Protein 4PUG (pdb70)

GO terms:
  GO:0005515 protein binding (F, IPI)
  GO:0009507 chloroplast (C, IDA)
  GO:0009507 chloroplast (C, HDA)

Secondary structure (DSSP, 8-state):
---SHHHHHHHHHHHHH--SEEEEEE-HHHHS--TTTTTTB----EEEEEEE-GGGTT--HHHHHHHHHHHTHHHHHTT--EEEEEEE-TTT--/--SHHHHHHHHHHHHH--SEEEEEE-GGG----S-EEEEEEE-GGGTT--HHHHHHHHHHHTHHHHTTT--EEEEEEE-TTT--

Radius of gyration: 17.68 Å; Cα contacts (8 Å, |Δi|>4): 293; chains: 2; bounding box: 34×54×33 Å

Structure (mmCIF, N/CA/C/O backbone):
data_4PUG
#
_entry.id   4PUG
#
_cell.length_a   30.088
_cell.length_b   179.875
_cell.length_c   66.818
_cell.angle_alpha   90.00
_cell.angle_beta   90.00
_cell.angle_gamma   90.00
#
_symmetry.space_group_name_H-M   'C 2 2 21'
#
loop_
_entity.id
_entity.type
_entity.pdbx_description
1 polymer 'BolA like protein'
2 water water
#
loop_
_atom_site.group_PDB
_atom_site.id
_atom_site.type_symbol
_atom_site.label_atom_id
_atom_site.label_alt_id
_atom_site.label_comp_id
_atom_site.label_asym_id
_atom_site.label_entity_id
_atom_site.label_seq_id
_atom_site.pdbx_PDB_ins_code
_atom_site.Cartn_x
_atom_site.Cartn_y
_atom_site.Cartn_z
_atom_site.occupancy
_atom_site.B_iso_or_equiv
_atom_site.auth_seq_id
_atom_site.auth_comp_id
_atom_site.auth_asym_id
_atom_site.auth_atom_id
_atom_site.pdbx_PDB_model_num
ATOM 1 N N . ALA A 1 2 ? 2.395 24.145 -19.145 1.00 32.47 64 ALA A N 1
ATOM 2 C CA . ALA A 1 2 ? 2.450 22.756 -19.583 1.00 34.97 64 ALA A CA 1
ATOM 3 C C . ALA A 1 2 ? 3.673 22.037 -19.018 1.00 28.37 64 ALA A C 1
ATOM 4 O O . ALA A 1 2 ? 3.867 20.842 -19.251 1.00 34.50 64 ALA A O 1
ATOM 6 N N . ILE A 1 3 ? 4.500 22.775 -18.284 1.00 20.47 65 ILE A N 1
ATOM 7 C CA . ILE A 1 3 ? 5.592 22.177 -17.523 1.00 27.21 65 ILE A CA 1
ATOM 8 C C . ILE A 1 3 ? 5.428 22.518 -16.046 1.00 26.69 65 ILE A C 1
ATOM 9 O O . ILE A 1 3 ? 5.413 23.690 -15.667 1.00 26.60 65 ILE A O 1
ATOM 14 N N . GLU A 1 4 ? 5.299 21.488 -15.220 1.00 21.62 66 GLU A N 1
ATOM 15 C CA . GLU A 1 4 ? 5.140 21.662 -13.783 1.00 22.85 66 GLU A CA 1
ATOM 16 C C . GLU A 1 4 ? 6.508 21.729 -13.108 1.00 22.74 66 GLU A C 1
ATOM 17 O O . GLU A 1 4 ? 7.114 20.696 -12.824 1.00 36.56 66 GLU A O 1
ATOM 23 N N . ASN A 1 5 ? 7.000 22.942 -12.864 1.00 23.88 67 ASN A N 1
ATOM 24 C CA . ASN A 1 5 ? 8.286 23.120 -12.190 1.00 16.03 67 ASN A CA 1
ATOM 25 C C . ASN A 1 5 ? 8.307 24.294 -11.206 1.00 14.83 67 ASN A C 1
ATOM 26 O O . ASN A 1 5 ? 7.279 24.929 -10.965 1.00 12.88 67 ASN A O 1
ATOM 31 N N . ARG A 1 6 ? 9.478 24.572 -10.639 1.00 13.60 68 ARG A N 1
ATOM 32 C CA . ARG A 1 6 ? 9.625 25.652 -9.664 1.00 10.75 68 ARG A CA 1
ATOM 33 C C . ARG A 1 6 ? 9.376 27.029 -10.277 1.00 11.08 68 ARG A C 1
ATOM 34 O O . ARG A 1 6 ? 8.727 27.879 -9.665 1.00 12.08 68 ARG A O 1
ATOM 42 N N . ALA A 1 7 ? 9.892 27.241 -11.484 1.00 9.58 69 ALA A N 1
ATOM 43 C CA . ALA A 1 7 ? 9.726 28.517 -12.175 1.00 13.40 69 ALA A CA 1
ATOM 44 C C . ALA A 1 7 ? 8.247 28.873 -12.344 1.00 12.86 69 ALA A C 1
ATOM 45 O O . ALA A 1 7 ? 7.822 29.992 -12.039 1.00 7.83 69 ALA A O 1
ATOM 47 N N . SER A 1 8 ? 7.470 27.902 -12.814 1.00 15.23 70 SER A N 1
ATOM 48 C CA . SER A 1 8 ? 6.034 28.074 -12.985 1.00 14.11 70 SER A CA 1
ATOM 49 C C . SER A 1 8 ? 5.320 28.360 -11.667 1.00 12.48 70 SER A C 1
ATOM 50 O O . SER A 1 8 ? 4.445 29.220 -11.619 1.00 11.66 70 SER A O 1
ATOM 53 N N . ARG A 1 9 ? 5.682 27.641 -10.606 1.00 13.91 71 ARG A N 1
ATOM 54 C CA . ARG A 1 9 ? 5.048 27.852 -9.304 1.00 16.98 71 ARG A CA 1
ATOM 55 C C . ARG A 1 9 ? 5.317 29.260 -8.808 1.00 14.11 71 ARG A C 1
ATOM 56 O O . ARG A 1 9 ? 4.409 29.956 -8.360 1.00 18.52 71 ARG A O 1
ATOM 64 N N . MET A 1 10 ? 6.575 29.673 -8.895 1.00 14.49 72 MET A N 1
ATOM 65 C CA . MET A 1 10 ? 6.953 31.022 -8.502 1.00 16.76 72 MET A CA 1
ATOM 66 C C . MET A 1 10 ? 6.200 32.075 -9.306 1.00 19.68 72 MET A C 1
ATOM 67 O O . MET A 1 10 ? 5.682 33.032 -8.736 1.00 16.46 72 MET A O 1
ATOM 72 N N . ARG A 1 11 ? 6.126 31.897 -10.623 1.00 15.46 73 ARG A N 1
ATOM 73 C CA . ARG A 1 11 ? 5.387 32.849 -11.454 1.00 13.47 73 ARG A CA 1
ATOM 74 C C . ARG A 1 11 ? 3.914 32.921 -11.074 1.00 15.36 73 ARG A C 1
ATOM 75 O O . ARG A 1 11 ? 3.360 34.010 -10.950 1.00 16.41 73 ARG A O 1
ATOM 83 N N . GLU A 1 12 ? 3.288 31.762 -10.892 1.00 19.29 74 GLU A N 1
ATOM 84 C CA . GLU A 1 12 ? 1.880 31.698 -10.516 1.00 18.65 74 GLU A CA 1
ATOM 85 C C . GLU A 1 12 ? 1.642 32.424 -9.202 1.00 21.69 74 GLU A C 1
ATOM 86 O O . GLU A 1 12 ? 0.791 33.308 -9.119 1.00 17.09 74 GLU A O 1
ATOM 92 N N . LYS A 1 13 ? 2.410 32.050 -8.182 1.00 15.92 75 LYS A N 1
ATOM 93 C CA . LYS A 1 13 ? 2.296 32.666 -6.863 1.00 18.62 75 LYS A CA 1
ATOM 94 C C . LYS A 1 13 ? 2.501 34.179 -6.887 1.00 19.01 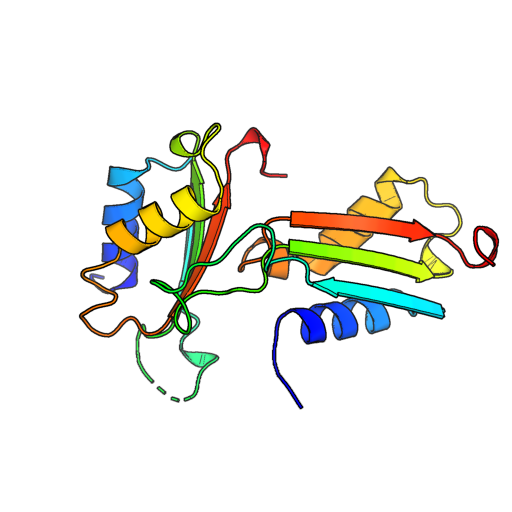75 LYS A C 1
ATOM 95 O O . LYS A 1 13 ? 1.653 34.928 -6.413 1.00 17.11 75 LYS A O 1
ATOM 101 N N . LEU A 1 14 ? 3.623 34.624 -7.442 1.00 21.20 76 LEU A N 1
ATOM 102 C CA . LEU A 1 14 ? 3.933 36.053 -7.483 1.00 20.27 76 LEU A CA 1
ATOM 103 C C . LEU A 1 14 ? 2.905 36.853 -8.278 1.00 20.92 76 LEU A C 1
ATOM 104 O O . LEU A 1 14 ? 2.430 37.894 -7.816 1.00 20.45 76 LEU A O 1
ATOM 109 N N . GLN A 1 15 ? 2.558 36.363 -9.464 1.00 17.01 77 GLN A N 1
ATOM 110 C CA . GLN A 1 15 ? 1.584 37.044 -10.308 1.00 19.10 77 GLN A CA 1
ATOM 111 C C . GLN A 1 15 ? 0.229 37.124 -9.619 1.00 24.25 77 GLN A C 1
ATOM 112 O O . GLN A 1 15 ? -0.454 38.142 -9.700 1.00 21.66 77 GLN A O 1
ATOM 118 N N . LYS A 1 16 ? -0.155 36.052 -8.932 1.00 18.76 78 LYS A N 1
ATOM 119 C CA . LYS A 1 16 ? -1.430 36.036 -8.221 1.00 20.49 78 LYS A CA 1
ATOM 120 C C . LYS A 1 16 ? -1.443 36.999 -7.031 1.00 21.38 78 LYS A C 1
ATOM 121 O O . LYS A 1 16 ? -2.400 37.748 -6.848 1.00 24.09 78 LYS A O 1
ATOM 127 N N . GLU A 1 17 ? -0.382 36.991 -6.231 1.00 19.87 79 GLU A N 1
ATOM 128 C CA . GLU A 1 17 ? -0.368 37.793 -5.005 1.00 20.01 79 GLU A CA 1
ATOM 129 C C . GLU A 1 17 ? -0.081 39.285 -5.204 1.00 28.84 79 GLU A C 1
ATOM 130 O O . GLU A 1 17 ? -0.632 40.125 -4.492 1.00 28.43 79 GLU A O 1
ATOM 136 N N . LEU A 1 18 ? 0.764 39.618 -6.173 1.00 28.46 80 LEU A N 1
ATOM 137 C CA . LEU A 1 18 ? 1.223 40.997 -6.315 1.00 28.78 80 LEU A CA 1
ATOM 138 C C . LEU A 1 18 ? 0.731 41.684 -7.587 1.00 24.44 80 LEU A C 1
ATOM 139 O O . LEU A 1 18 ? 0.973 42.877 -7.778 1.00 25.96 80 LEU A O 1
ATOM 144 N N . GLU A 1 19 ? 0.027 40.924 -8.427 1.00 18.50 81 GLU A N 1
ATOM 145 C CA . GLU A 1 19 ? -0.404 41.361 -9.762 1.00 23.77 81 GLU A CA 1
ATOM 146 C C . GLU A 1 19 ? 0.593 42.285 -10.457 1.0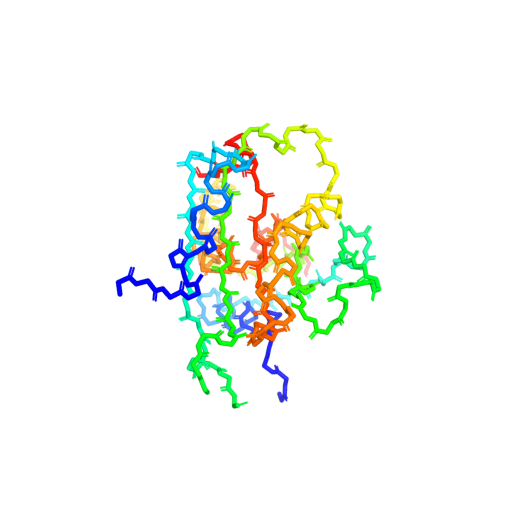0 21.77 81 GLU A C 1
ATOM 147 O O . GLU A 1 19 ? 0.233 43.387 -10.871 1.00 19.74 81 GLU A O 1
ATOM 153 N N . PRO A 1 20 ? 1.852 41.841 -10.587 1.00 20.88 82 PRO A N 1
ATOM 154 C CA . PRO A 1 20 ? 2.855 42.764 -11.119 1.00 17.55 82 PRO A CA 1
ATOM 155 C C . PRO A 1 20 ? 2.594 43.153 -12.567 1.00 18.47 82 PRO A C 1
ATOM 156 O O . PRO A 1 20 ? 2.087 42.353 -13.355 1.00 22.16 82 PRO A O 1
ATOM 160 N N . VAL A 1 21 ? 2.930 44.388 -12.910 1.00 16.73 83 VAL A N 1
ATOM 161 C CA . VAL A 1 21 ? 2.883 44.786 -14.300 1.00 25.21 83 VAL A CA 1
ATOM 162 C C . VAL A 1 21 ? 4.112 44.206 -14.999 1.00 21.81 83 VAL A C 1
ATOM 163 O O . VAL A 1 21 ? 4.096 43.976 -16.212 1.00 17.27 83 VAL A O 1
ATOM 167 N N . GLU A 1 22 ? 5.168 43.938 -14.230 1.00 16.91 84 GLU A N 1
ATOM 168 C CA . GLU A 1 22 ? 6.330 43.274 -14.828 1.00 16.66 84 GLU A CA 1
ATOM 169 C C . GLU A 1 22 ? 6.926 42.181 -13.946 1.00 17.02 84 GLU A C 1
ATOM 170 O O . GLU A 1 22 ? 7.241 42.417 -12.789 1.00 15.32 84 GLU A O 1
ATOM 176 N N . LEU A 1 23 ? 7.095 40.985 -14.500 1.00 15.37 85 LEU A N 1
ATOM 177 C CA . LEU A 1 23 ? 7.596 39.869 -13.707 1.00 13.90 85 LEU A CA 1
ATOM 178 C C . LEU A 1 23 ? 8.630 39.045 -14.468 1.00 12.35 85 LEU A C 1
ATOM 179 O O . LEU A 1 23 ? 8.296 38.311 -15.402 1.00 13.71 85 LEU A O 1
ATOM 184 N N . VAL A 1 24 ? 9.888 39.181 -14.062 1.00 18.98 86 VAL A N 1
ATOM 185 C CA . VAL A 1 24 ? 10.977 38.413 -14.651 1.00 10.85 86 VAL A CA 1
ATOM 186 C C . VAL A 1 24 ? 11.473 37.355 -13.672 1.00 14.61 86 VAL A C 1
ATOM 187 O O . VAL A 1 24 ? 11.886 37.672 -12.556 1.00 12.05 86 VAL A O 1
ATOM 191 N N . ILE A 1 25 ? 11.423 36.097 -14.094 1.00 15.81 87 ILE A N 1
ATOM 192 C CA . ILE A 1 25 ? 11.919 34.999 -13.278 1.00 14.94 87 ILE A CA 1
ATOM 193 C C . ILE A 1 25 ? 13.008 34.244 -14.032 1.00 17.11 87 ILE A C 1
ATOM 194 O O . ILE A 1 25 ? 12.726 33.393 -14.877 1.00 11.78 87 ILE A O 1
ATOM 199 N N . GLU A 1 26 ? 14.256 34.578 -13.720 1.00 14.37 88 GLU A N 1
ATOM 200 C CA . GLU A 1 26 ? 15.404 34.051 -14.443 1.00 14.08 88 GLU A CA 1
ATOM 201 C C . GLU A 1 26 ? 16.098 32.936 -13.674 1.00 16.33 88 GLU A C 1
ATOM 202 O O . GLU A 1 26 ? 16.566 33.140 -12.550 1.00 14.76 88 GLU A O 1
ATOM 208 N N . ASP A 1 27 ? 16.160 31.761 -14.294 1.00 11.43 89 ASP A N 1
ATOM 209 C CA . ASP A 1 27 ? 16.872 30.616 -13.744 1.00 13.26 89 ASP A CA 1
ATOM 210 C C . ASP A 1 27 ? 18.341 30.708 -14.145 1.00 14.59 89 ASP A C 1
ATOM 211 O O . ASP A 1 27 ? 18.670 30.665 -15.330 1.00 23.38 89 ASP A O 1
ATOM 216 N N . VAL A 1 28 ? 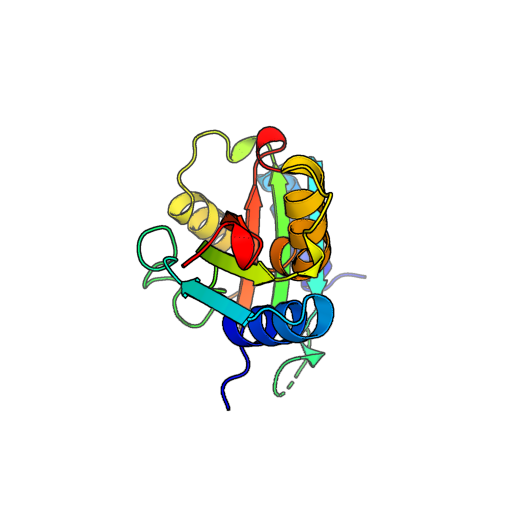19.218 30.846 -13.157 1.00 11.41 90 VAL A N 1
ATOM 217 C CA . VAL A 1 28 ? 20.656 30.846 -13.406 1.00 12.09 90 VAL A CA 1
ATOM 218 C C . VAL A 1 28 ? 21.347 29.716 -12.645 1.00 17.38 90 VAL A C 1
ATOM 219 O O . VAL A 1 28 ? 22.535 29.805 -12.331 1.00 14.58 90 VAL A O 1
ATOM 223 N N . SER A 1 29 ? 20.598 28.653 -12.359 1.00 13.64 91 SER A N 1
ATOM 224 C CA . SER A 1 29 ? 21.120 27.517 -11.603 1.00 11.70 91 SER A CA 1
ATOM 225 C C . SER A 1 29 ? 22.281 26.820 -12.318 1.00 15.71 91 SER A C 1
ATOM 226 O O . SER A 1 29 ? 23.162 26.261 -11.671 1.00 15.41 91 SER A O 1
ATOM 229 N N . TYR A 1 30 ? 22.274 26.864 -13.648 1.00 19.74 92 TYR A N 1
ATOM 230 C CA . TYR A 1 30 ? 23.269 26.176 -14.468 1.00 24.28 92 TYR A CA 1
ATOM 231 C C . TYR A 1 30 ? 24.694 26.713 -14.264 1.00 23.18 92 TYR A C 1
ATOM 232 O O . TYR A 1 30 ? 25.671 26.056 -14.648 1.00 24.46 92 TYR A O 1
ATOM 241 N N A GLN A 1 31 ? 24.798 27.889 -13.657 0.49 17.55 93 GLN A N 1
ATOM 242 N N B GLN A 1 31 ? 24.793 27.893 -13.661 0.51 17.57 93 GLN A N 1
ATOM 243 C CA A GLN A 1 31 ? 26.091 28.503 -13.374 0.49 23.14 93 GLN A CA 1
ATOM 244 C CA B GLN A 1 31 ? 26.078 28.517 -13.368 0.51 23.14 93 GLN A CA 1
ATOM 245 C C A GLN A 1 31 ? 26.552 28.210 -11.951 0.49 23.33 93 GLN A C 1
ATOM 246 C C B GLN A 1 31 ? 26.556 28.170 -11.961 0.51 23.33 93 GLN A C 1
ATOM 247 O O A GLN A 1 31 ? 27.744 28.304 -11.655 0.49 23.54 93 GLN A O 1
ATOM 248 O O B GLN A 1 31 ? 27.756 28.194 -11.687 0.51 23.54 93 GLN A O 1
ATOM 259 N N . HIS A 1 32 ? 25.616 27.860 -11.073 1.00 20.42 94 HIS A N 1
ATOM 260 C CA . HIS A 1 32 ? 25.931 27.732 -9.655 1.00 20.07 94 HIS A CA 1
ATOM 261 C C . HIS A 1 32 ? 25.625 26.385 -9.017 1.00 22.59 94 HIS A C 1
ATOM 262 O O . HIS A 1 32 ? 25.980 26.161 -7.862 1.00 25.46 94 HIS A O 1
ATOM 269 N N . ALA A 1 33 ? 24.984 25.483 -9.752 1.00 19.92 95 ALA A N 1
ATOM 270 C CA . ALA A 1 33 ? 24.603 24.208 -9.156 1.00 17.57 95 ALA A CA 1
ATOM 271 C C . ALA A 1 33 ? 24.475 23.068 -10.158 1.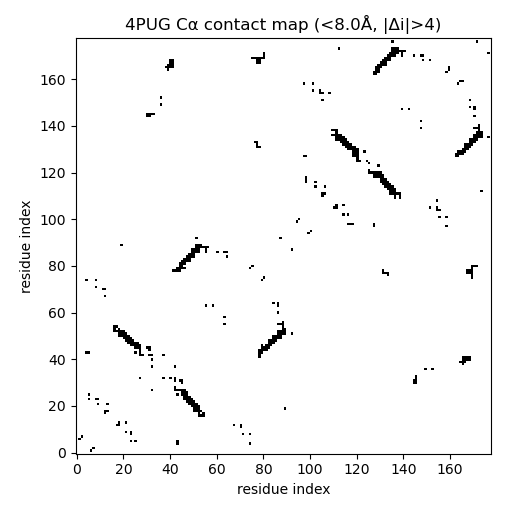00 22.90 95 ALA A C 1
ATOM 272 O O . ALA A 1 33 ? 24.682 23.243 -11.358 1.00 19.39 95 ALA A O 1
ATOM 274 N N . GLY A 1 34 ? 24.136 21.893 -9.640 1.00 24.73 96 GLY A N 1
ATOM 275 C CA . GLY A 1 34 ? 23.931 20.720 -10.465 1.00 26.31 96 GLY A CA 1
ATOM 276 C C . GLY A 1 34 ? 25.222 19.989 -10.773 1.00 24.54 96 GLY A C 1
ATOM 277 O O . GLY A 1 34 ? 26.312 20.499 -10.514 1.00 18.76 96 GLY A O 1
ATOM 278 N N . HIS A 1 35 ? 25.085 18.783 -11.314 1.00 23.34 97 HIS A N 1
ATOM 279 C CA . HIS A 1 35 ? 26.209 18.004 -11.821 1.00 20.40 97 HIS A CA 1
ATOM 280 C C . HIS A 1 35 ? 25.671 16.826 -12.621 1.00 24.52 97 HIS A C 1
ATOM 281 O O . HIS A 1 35 ? 24.611 16.287 -12.299 1.00 28.68 97 HIS A O 1
ATOM 288 N N . ALA A 1 36 ? 26.407 16.422 -13.653 1.00 19.31 98 ALA A N 1
ATOM 289 C CA . ALA A 1 36 ? 25.979 15.331 -14.526 1.00 26.82 98 ALA A CA 1
ATOM 290 C C . ALA A 1 36 ? 25.812 14.006 -13.781 1.00 24.20 98 ALA A C 1
ATOM 291 O O . ALA A 1 36 ? 25.058 13.133 -14.214 1.00 24.31 98 ALA A O 1
ATOM 293 N N . GLY A 1 37 ? 26.514 13.865 -12.661 1.00 29.37 99 GLY A N 1
ATOM 294 C CA . GLY A 1 37 ? 26.423 12.666 -11.847 1.00 27.83 99 GLY A CA 1
ATOM 295 C C . GLY A 1 37 ? 25.150 12.604 -11.021 1.00 40.80 99 GLY A C 1
ATOM 296 O O . GLY A 1 37 ? 24.826 11.564 -10.447 1.00 35.82 99 GLY A O 1
ATOM 297 N N . MET A 1 38 ? 24.427 13.719 -10.963 1.00 30.04 100 MET A N 1
ATOM 298 C CA . MET A 1 38 ? 23.184 13.793 -10.199 1.00 29.28 100 MET A CA 1
ATOM 299 C C . MET A 1 38 ? 21.969 14.089 -11.081 1.00 28.72 100 MET A C 1
ATOM 300 O O . MET A 1 38 ? 20.835 14.091 -10.600 1.00 27.08 100 MET A O 1
ATOM 305 N N . LYS A 1 39 ? 22.210 14.335 -12.366 1.00 25.06 101 LYS A N 1
ATOM 306 C CA . LYS A 1 39 ? 21.171 14.827 -13.273 1.00 25.13 101 LYS A CA 1
ATOM 307 C C . LYS A 1 39 ? 19.987 13.877 -13.455 1.00 26.75 101 LYS A C 1
ATOM 308 O O . LYS A 1 39 ? 20.162 12.680 -13.687 1.00 24.44 101 LYS A O 1
ATOM 314 N N . GLY A 1 40 ? 18.781 14.430 -13.353 1.00 32.85 102 GLY A N 1
ATOM 315 C CA . GLY A 1 40 ? 17.563 13.656 -13.503 1.00 27.65 102 GLY A CA 1
ATOM 316 C C . GLY A 1 40 ? 17.064 13.093 -12.187 1.00 26.85 102 GLY A C 1
ATOM 317 O O . GLY A 1 40 ? 15.999 12.477 -12.132 1.00 28.94 102 GLY A O 1
ATOM 318 N N . ARG A 1 41 ? 17.835 13.298 -11.122 1.00 24.63 103 ARG A N 1
ATOM 319 C CA . ARG A 1 41 ? 17.483 12.746 -9.816 1.00 19.46 103 ARG A CA 1
ATOM 320 C C . ARG A 1 41 ? 17.628 13.750 -8.671 1.00 19.58 103 ARG A C 1
ATOM 321 O O . ARG A 1 41 ? 17.370 13.420 -7.514 1.00 14.63 103 ARG A O 1
ATOM 329 N N . THR A 1 42 ? 18.046 14.970 -8.995 1.00 16.57 104 THR A N 1
ATOM 330 C CA . THR A 1 42 ? 18.100 16.049 -8.012 1.00 17.10 104 THR A CA 1
ATOM 331 C C . THR A 1 42 ? 17.391 17.287 -8.553 1.00 19.19 104 THR A C 1
ATOM 332 O O . THR A 1 42 ? 17.264 17.457 -9.765 1.00 18.75 104 THR A O 1
ATOM 336 N N . ASP A 1 43 ? 16.923 18.143 -7.650 1.00 13.59 105 ASP A N 1
ATOM 337 C CA . ASP A 1 43 ? 16.257 19.381 -8.036 1.00 17.93 105 ASP A CA 1
ATOM 338 C C . ASP A 1 43 ? 17.286 20.375 -8.573 1.00 12.10 105 ASP A C 1
ATOM 339 O O . ASP A 1 43 ? 18.140 20.853 -7.828 1.00 15.39 105 ASP A O 1
ATOM 344 N N . ASP A 1 44 ? 17.200 20.683 -9.865 1.00 18.72 106 ASP A N 1
ATOM 345 C CA . ASP A 1 44 ? 18.152 21.594 -10.503 1.00 10.99 106 ASP A CA 1
ATOM 346 C C . ASP A 1 44 ? 17.697 23.051 -10.516 1.00 15.55 106 ASP A C 1
ATOM 347 O O . ASP A 1 44 ? 18.370 23.898 -11.094 1.00 13.44 106 ASP A O 1
ATOM 352 N N . GLU A 1 45 ? 16.557 23.347 -9.900 1.00 15.55 107 GLU A N 1
ATOM 353 C CA . GLU A 1 45 ? 16.083 24.729 -9.838 1.00 15.05 107 GLU A CA 1
ATOM 354 C C . GLU A 1 45 ? 16.448 25.371 -8.502 1.00 13.86 107 GLU A C 1
ATOM 355 O O . GLU A 1 45 ? 15.632 25.438 -7.581 1.00 10.68 107 GLU A O 1
ATOM 361 N N . THR A 1 46 ? 17.683 25.858 -8.420 1.00 11.71 108 THR A N 1
ATOM 362 C CA . THR A 1 46 ? 18.279 26.253 -7.149 1.00 15.14 108 THR A CA 1
ATOM 363 C C . THR A 1 46 ? 18.615 27.741 -7.052 1.00 12.74 108 THR A C 1
ATOM 364 O O . THR A 1 46 ? 18.668 28.293 -5.954 1.00 14.57 108 THR A O 1
ATOM 368 N N . HIS A 1 47 ? 18.854 28.383 -8.193 1.00 13.04 109 HIS A N 1
ATOM 369 C CA . HIS A 1 47 ? 19.234 29.795 -8.211 1.00 17.24 109 HIS A CA 1
ATOM 370 C C . HIS A 1 47 ? 18.336 30.632 -9.113 1.00 15.00 109 HIS A C 1
ATOM 371 O O . HIS A 1 47 ? 18.206 30.354 -10.307 1.00 12.26 109 HIS A O 1
ATOM 378 N N . PHE A 1 48 ? 17.732 31.672 -8.545 1.00 13.54 110 PHE A N 1
ATOM 379 C CA . PHE A 1 48 ? 16.838 32.533 -9.317 1.00 19.07 110 PHE A CA 1
ATOM 380 C C . PHE A 1 48 ? 17.049 34.028 -9.082 1.00 16.40 110 PHE A C 1
ATOM 381 O O . PHE A 1 48 ? 17.274 34.473 -7.954 1.00 18.42 110 PHE A O 1
ATOM 389 N N . ASN A 1 49 ? 16.979 34.786 -10.173 1.00 10.08 111 ASN A N 1
ATOM 390 C CA . ASN A 1 49 ? 16.905 36.237 -10.116 1.00 15.70 111 ASN A CA 1
ATOM 391 C C . ASN A 1 49 ? 15.485 36.651 -10.457 1.00 18.06 111 ASN A C 1
ATOM 392 O O . ASN A 1 49 ? 14.979 36.321 -11.527 1.00 18.64 111 ASN A O 1
ATOM 397 N N . VAL A 1 50 ? 14.836 37.364 -9.546 1.00 12.50 112 VAL A N 1
ATOM 398 C CA . VAL A 1 50 ? 13.444 37.748 -9.736 1.00 13.80 112 VAL A CA 1
ATOM 399 C C . VAL A 1 50 ? 13.274 39.263 -9.691 1.00 22.21 112 VAL A C 1
ATOM 400 O O . VAL A 1 50 ? 13.664 39.920 -8.721 1.00 20.95 112 VAL A O 1
ATOM 404 N N . LYS A 1 51 ? 12.700 39.814 -10.755 1.00 19.01 113 LYS A N 1
ATOM 405 C CA . LYS A 1 51 ? 12.337 41.221 -10.771 1.00 15.51 113 LYS A CA 1
ATOM 406 C C . LYS A 1 51 ? 10.821 41.356 -10.790 1.00 19.79 113 LYS A C 1
ATOM 407 O O . LYS A 1 51 ? 10.147 40.802 -11.659 1.00 19.99 113 LYS A O 1
ATOM 413 N N . ILE A 1 52 ? 10.289 42.082 -9.813 1.00 16.65 114 ILE A N 1
ATOM 414 C CA . ILE A 1 52 ? 8.852 42.272 -9.692 1.00 21.02 114 ILE A CA 1
ATOM 415 C C . ILE A 1 52 ? 8.504 43.757 -9.663 1.00 21.79 114 ILE A C 1
ATOM 416 O O . ILE A 1 52 ? 8.887 44.479 -8.740 1.00 18.86 114 ILE A O 1
ATOM 421 N N . VAL A 1 53 ? 7.782 44.206 -10.684 1.00 17.57 115 VAL A N 1
ATOM 422 C CA . VAL A 1 53 ? 7.241 45.556 -10.734 1.00 18.99 115 VAL A CA 1
ATOM 423 C C . VAL A 1 53 ? 5.722 45.529 -10.524 1.00 19.52 115 VAL A C 1
ATOM 424 O O . VAL A 1 53 ? 4.957 45.099 -11.415 1.00 20.38 115 VAL A O 1
ATOM 428 N N . SER A 1 54 ? 5.316 46.002 -9.344 1.00 15.93 116 SER A N 1
ATOM 429 C CA . SER A 1 54 ? 3.945 45.915 -8.856 1.00 19.76 116 SER A CA 1
ATOM 430 C C . SER A 1 54 ? 3.597 47.146 -8.021 1.00 21.29 116 SER A C 1
ATOM 431 O O . SER A 1 54 ? 4.471 47.717 -7.365 1.00 22.69 116 SER A O 1
ATOM 434 N N . LYS A 1 55 ? 2.320 47.526 -8.020 1.00 23.65 117 LYS A N 1
ATOM 435 C CA . LYS A 1 55 ? 1.832 48.663 -7.233 1.00 26.73 117 LYS A CA 1
ATOM 436 C C . LYS A 1 55 ? 1.682 48.337 -5.749 1.00 27.07 117 LYS A C 1
ATOM 437 O O . LYS A 1 55 ? 1.541 49.236 -4.917 1.00 27.01 117 LYS A O 1
ATOM 443 N N . GLY A 1 56 ? 1.697 47.048 -5.424 1.00 20.63 118 GLY A N 1
ATOM 444 C CA . GLY A 1 56 ? 1.563 46.603 -4.048 1.00 13.32 118 GLY A CA 1
ATOM 445 C C . GLY A 1 56 ? 2.732 47.009 -3.170 1.00 18.85 118 GLY A C 1
ATOM 446 O O . GLY A 1 56 ? 2.650 46.928 -1.945 1.00 24.16 118 GLY A O 1
ATOM 447 N N . PHE A 1 57 ? 3.820 47.449 -3.797 1.00 19.42 119 PHE A N 1
ATOM 448 C CA . PHE A 1 57 ? 5.027 47.855 -3.078 1.00 17.96 119 PHE A CA 1
ATOM 449 C C . PHE A 1 57 ? 4.994 49.313 -2.619 1.00 28.95 119 PHE A C 1
ATOM 450 O O . PHE A 1 57 ? 5.876 49.753 -1.879 1.00 24.75 119 PHE A O 1
ATOM 458 N N . GLU A 1 58 ? 3.985 50.057 -3.066 1.00 22.69 120 GLU A N 1
ATOM 459 C CA . GLU A 1 58 ? 3.841 51.468 -2.708 1.00 21.45 120 GLU A CA 1
ATOM 460 C C . GLU A 1 58 ? 3.788 51.696 -1.199 1.00 18.72 120 GLU A C 1
ATOM 461 O O . GLU A 1 58 ? 2.977 51.092 -0.496 1.00 20.76 120 GLU A O 1
ATOM 467 N N . GLY A 1 59 ? 4.664 52.570 -0.711 1.00 22.72 121 GLY A N 1
ATOM 468 C CA . GLY A 1 59 ? 4.720 52.890 0.704 1.00 20.48 121 GLY A CA 1
ATOM 469 C C . GLY A 1 59 ? 5.522 51.898 1.524 1.00 29.39 121 GLY A C 1
ATOM 470 O O . GLY A 1 59 ? 5.656 52.049 2.739 1.00 24.53 121 GLY A O 1
ATOM 471 N N . MET A 1 60 ? 6.053 50.875 0.864 1.00 24.78 122 MET A N 1
ATOM 472 C CA . MET A 1 60 ? 6.878 49.893 1.550 1.00 22.74 122 MET A CA 1
ATOM 473 C C . MET A 1 60 ? 8.346 50.257 1.415 1.00 18.81 122 MET A C 1
ATOM 474 O O . MET A 1 60 ? 8.814 50.575 0.323 1.00 23.05 122 MET A O 1
ATOM 479 N N . ASN A 1 61 ? 9.078 50.211 2.522 1.00 15.35 123 ASN A N 1
ATOM 480 C CA . ASN A 1 61 ? 10.527 50.307 2.440 1.00 14.98 123 ASN A CA 1
ATOM 481 C C . ASN A 1 61 ? 11.056 49.013 1.824 1.00 18.35 123 ASN A C 1
ATOM 482 O O . ASN A 1 61 ? 10.296 48.059 1.653 1.00 16.96 123 ASN A O 1
ATOM 487 N N . LEU A 1 62 ? 12.339 48.970 1.481 1.00 19.70 124 LEU A N 1
ATOM 488 C CA . LEU A 1 62 ? 12.898 47.775 0.848 1.00 29.31 124 LEU A CA 1
ATOM 489 C C . LEU A 1 62 ? 12.743 46.516 1.705 1.00 24.24 124 LEU A C 1
ATOM 490 O O . LEU A 1 62 ? 12.375 45.449 1.195 1.00 22.85 124 LEU A O 1
ATOM 495 N N . VAL A 1 63 ? 13.022 46.641 3.001 1.00 19.20 125 VAL A N 1
ATOM 496 C CA . VAL A 1 63 ? 13.002 45.484 3.893 1.00 20.69 125 VAL A CA 1
ATOM 497 C C . VAL A 1 63 ? 11.632 44.805 3.910 1.00 22.11 125 VAL A C 1
ATOM 498 O O . VAL A 1 63 ? 11.544 43.581 3.888 1.00 15.68 125 VAL A O 1
ATOM 502 N N . LYS A 1 64 ? 10.567 45.600 3.897 1.00 19.41 126 LYS A N 1
ATOM 503 C CA . LYS A 1 64 ? 9.211 45.064 3.915 1.00 22.94 126 LYS A CA 1
ATOM 504 C C . LYS A 1 64 ? 8.832 44.389 2.596 1.00 27.35 126 LYS A C 1
ATOM 505 O O . LYS A 1 64 ? 8.182 43.340 2.598 1.00 17.99 126 LYS A O 1
ATOM 511 N N . ARG A 1 65 ? 9.225 45.000 1.479 1.00 22.12 127 ARG A N 1
ATOM 512 C CA . ARG A 1 65 ? 8.997 44.424 0.154 1.00 23.77 127 ARG A CA 1
ATOM 513 C C . ARG A 1 65 ? 9.655 43.054 0.067 1.00 21.50 127 ARG A C 1
ATOM 514 O O . ARG A 1 65 ? 9.017 42.047 -0.260 1.00 19.68 127 ARG A O 1
ATOM 522 N N . HIS A 1 66 ? 10.947 43.030 0.374 1.00 19.65 128 HIS A N 1
ATOM 523 C CA . HIS A 1 66 ? 11.715 41.793 0.317 1.00 21.84 128 HIS A CA 1
ATOM 524 C C . HIS A 1 66 ? 11.233 40.730 1.301 1.00 23.56 128 HIS A C 1
ATOM 525 O O . HIS A 1 66 ? 11.268 39.539 0.990 1.00 23.52 128 HIS A O 1
ATOM 532 N N . ARG A 1 67 ? 10.789 41.147 2.484 1.00 20.22 129 ARG A N 1
ATOM 533 C CA . ARG A 1 67 ? 10.228 40.196 3.443 1.00 14.74 129 ARG A CA 1
ATOM 534 C C . ARG A 1 67 ? 8.931 39.616 2.909 1.00 24.89 129 ARG A C 1
ATOM 535 O O . ARG A 1 67 ? 8.630 38.444 3.134 1.00 20.92 129 ARG A O 1
ATOM 543 N N . LEU A 1 68 ? 8.154 40.454 2.228 1.00 20.05 130 LEU A N 1
ATOM 544 C CA . LEU A 1 68 ? 6.914 40.005 1.609 1.00 16.16 130 LEU A CA 1
ATOM 545 C C . LEU A 1 68 ? 7.211 38.941 0.556 1.00 23.94 130 LEU A C 1
ATOM 546 O O . LEU A 1 68 ? 6.640 37.843 0.586 1.00 16.52 130 LEU A O 1
ATOM 551 N N . VAL A 1 69 ? 8.120 39.263 -0.363 1.00 19.20 131 VAL A N 1
ATOM 552 C CA . VAL A 1 69 ? 8.488 38.318 -1.419 1.00 19.00 131 VAL A CA 1
ATOM 553 C C . VAL A 1 69 ? 9.049 37.008 -0.852 1.00 21.03 131 VAL A C 1
ATOM 554 O O . VAL A 1 69 ? 8.671 35.924 -1.301 1.00 17.70 131 VAL A O 1
ATOM 558 N N . TYR A 1 70 ? 9.933 37.110 0.140 1.00 15.93 132 TYR A N 1
ATOM 559 C CA . TYR A 1 70 ? 10.499 35.923 0.781 1.00 17.74 132 TYR A CA 1
ATOM 560 C C . TYR A 1 70 ? 9.416 35.086 1.450 1.00 26.31 132 TYR A C 1
ATOM 561 O O . TYR A 1 70 ? 9.463 33.858 1.419 1.00 21.34 132 TYR A O 1
ATOM 570 N N . HIS A 1 71 ? 8.443 35.761 2.052 1.00 24.98 133 HIS A N 1
ATOM 571 C CA . HIS A 1 71 ? 7.315 35.085 2.674 1.00 25.67 133 HIS A CA 1
ATOM 572 C C . HIS A 1 71 ? 6.499 34.321 1.639 1.00 24.80 133 HIS A C 1
ATOM 573 O O . HIS A 1 71 ? 6.096 33.183 1.872 1.00 22.44 133 HIS A O 1
ATOM 580 N N . LEU A 1 72 ? 6.257 34.949 0.492 1.00 23.65 134 LEU A N 1
ATOM 581 C CA . LEU A 1 72 ? 5.505 34.295 -0.577 1.00 19.51 134 LEU A CA 1
ATOM 582 C C . LEU A 1 72 ? 6.234 33.076 -1.149 1.00 21.01 134 LEU A C 1
ATOM 583 O O . LEU A 1 72 ? 5.602 32.149 -1.653 1.00 22.71 134 LEU A O 1
ATOM 588 N N . LEU A 1 73 ? 7.560 33.073 -1.061 1.00 20.07 135 LEU A N 1
ATOM 589 C CA . LEU A 1 73 ? 8.351 31.988 -1.634 1.00 21.94 135 LEU A CA 1
ATOM 590 C C . LEU A 1 73 ? 8.986 31.077 -0.585 1.00 20.18 135 LEU A C 1
ATOM 591 O O . LEU A 1 73 ? 9.949 30.369 -0.879 1.00 17.15 135 LEU A O 1
ATOM 596 N N . ARG A 1 74 ? 8.441 31.087 0.628 1.00 15.63 136 ARG A N 1
ATOM 597 C CA . ARG A 1 74 ? 9.006 30.304 1.726 1.00 18.55 136 ARG A CA 1
ATOM 598 C C . ARG A 1 74 ? 9.002 28.801 1.448 1.00 17.98 136 ARG A C 1
ATOM 599 O O . ARG A 1 74 ? 9.957 28.102 1.785 1.00 12.30 136 ARG A O 1
ATOM 607 N N . GLU A 1 75 ? 7.927 28.310 0.836 1.00 13.37 137 GLU A N 1
ATOM 608 C CA . GLU A 1 75 ? 7.826 26.894 0.493 1.00 11.78 137 GLU A CA 1
ATOM 609 C C . GLU A 1 75 ? 8.933 26.478 -0.468 1.00 13.89 137 GLU A C 1
ATOM 610 O O . GLU A 1 75 ? 9.528 25.410 -0.319 1.00 13.00 137 GLU A O 1
ATOM 616 N N . GLU A 1 76 ? 9.204 27.326 -1.454 1.00 15.37 138 GLU A N 1
ATOM 617 C CA . GLU A 1 76 ? 10.249 27.042 -2.430 1.00 14.61 138 GLU A CA 1
ATOM 618 C C . GLU A 1 76 ? 11.629 27.037 -1.777 1.00 15.54 138 GLU A C 1
ATOM 619 O O . GLU A 1 76 ? 12.471 26.201 -2.101 1.00 15.87 138 GLU A O 1
ATOM 625 N N . LEU A 1 77 ? 11.849 27.963 -0.848 1.00 13.26 139 LEU A N 1
ATOM 626 C CA . LEU A 1 77 ? 13.118 28.048 -0.128 1.00 16.77 139 LEU A CA 1
ATOM 627 C C . LEU A 1 77 ? 13.359 26.822 0.748 1.00 23.23 139 LEU A C 1
ATOM 628 O O . LEU A 1 77 ? 14.501 26.489 1.064 1.00 22.92 139 LEU A O 1
ATOM 633 N N . ASP 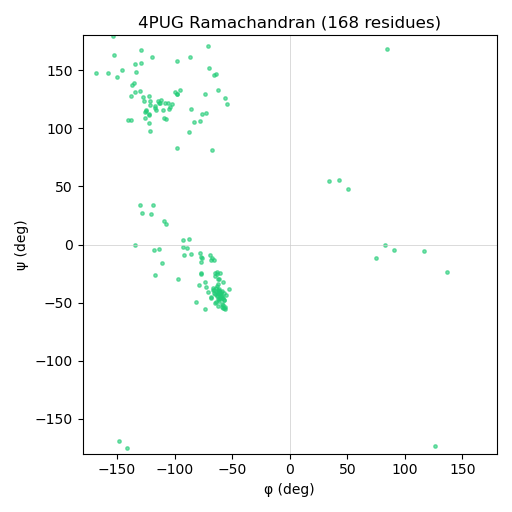A 1 78 ? 12.278 26.157 1.140 1.00 20.67 140 ASP A N 1
ATOM 634 C CA . ASP A 1 78 ? 12.375 24.966 1.974 1.00 18.60 140 ASP A CA 1
ATOM 635 C C . ASP A 1 78 ? 12.450 23.692 1.140 1.00 13.61 140 ASP A C 1
ATOM 636 O O . ASP A 1 78 ? 12.695 22.611 1.674 1.00 15.78 140 ASP A O 1
ATOM 641 N N . THR A 1 79 ? 12.238 23.813 -0.168 1.00 13.78 141 THR A N 1
ATOM 642 C CA . THR A 1 79 ? 12.136 22.628 -1.018 1.00 16.24 141 THR A CA 1
ATOM 643 C C . THR A 1 79 ? 13.041 22.625 -2.252 1.00 20.87 141 THR A C 1
ATOM 644 O O . THR A 1 79 ? 12.712 21.986 -3.251 1.00 13.95 141 THR A O 1
ATOM 648 N N . GLY A 1 80 ? 14.172 23.325 -2.197 1.00 14.35 142 GLY A N 1
ATOM 649 C CA . GLY A 1 80 ? 15.118 23.290 -3.301 1.00 16.69 142 GLY A CA 1
ATOM 650 C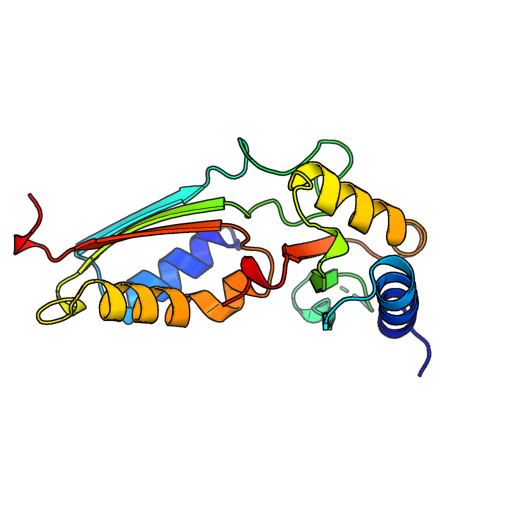 C . GLY A 1 80 ? 15.727 24.617 -3.724 1.00 16.22 142 GLY A C 1
ATOM 651 O O . GLY A 1 80 ? 16.801 24.645 -4.325 1.00 19.51 142 GLY A O 1
ATOM 652 N N . LEU A 1 81 ? 15.047 25.719 -3.424 1.00 12.89 143 LEU A N 1
ATOM 653 C CA . LEU A 1 81 ? 15.547 27.038 -3.804 1.00 14.14 143 LEU A CA 1
ATOM 654 C C . LEU A 1 81 ? 16.654 27.506 -2.861 1.00 18.72 143 LEU A C 1
ATOM 655 O O . LEU A 1 81 ? 16.393 27.889 -1.719 1.00 21.54 143 LEU A O 1
ATOM 660 N N . HIS A 1 82 ? 17.891 27.470 -3.346 1.00 11.83 144 HIS A N 1
ATOM 661 C CA . HIS A 1 82 ? 19.034 27.863 -2.532 1.00 15.87 144 HIS A CA 1
ATOM 662 C C . HIS A 1 82 ? 19.230 29.374 -2.500 1.00 15.00 144 HIS A C 1
ATOM 663 O O . HIS A 1 82 ? 19.388 29.961 -1.430 1.00 16.33 144 HIS A O 1
ATOM 670 N N . ALA A 1 83 ? 19.219 30.003 -3.671 1.00 21.18 145 ALA A N 1
ATOM 671 C CA . ALA A 1 83 ? 19.487 31.438 -3.758 1.00 14.65 145 ALA A CA 1
ATOM 672 C C . ALA A 1 83 ? 18.417 32.210 -4.525 1.00 20.92 145 ALA A C 1
ATOM 673 O O . ALA A 1 83 ? 18.083 31.877 -5.665 1.00 14.80 145 ALA A O 1
ATOM 675 N N . LEU A 1 84 ? 17.898 33.252 -3.882 1.00 14.94 146 LEU A N 1
ATOM 676 C CA . LEU A 1 84 ? 16.859 34.097 -4.452 1.00 14.76 146 LEU A CA 1
ATOM 677 C C . LEU A 1 84 ? 17.294 35.558 -4.414 1.00 28.41 146 LEU A C 1
ATOM 678 O O . LEU A 1 84 ? 17.362 36.157 -3.340 1.00 26.99 146 LEU A O 1
ATOM 683 N N . SER A 1 85 ? 17.593 36.125 -5.580 1.00 21.76 147 SER A N 1
ATOM 684 C CA . SER A 1 85 ? 17.968 37.534 -5.681 1.00 29.34 147 SER A CA 1
ATOM 685 C C . SER A 1 85 ? 16.753 38.361 -6.084 1.00 25.95 147 SER A C 1
ATOM 686 O O . SER A 1 85 ? 16.075 38.030 -7.049 1.00 19.40 147 SER A O 1
ATOM 689 N N . ILE A 1 86 ? 16.475 39.438 -5.355 1.00 16.07 148 ILE A N 1
ATOM 690 C CA . ILE A 1 86 ? 15.218 40.160 -5.556 1.00 13.79 148 ILE A CA 1
ATOM 691 C C . ILE A 1 86 ? 15.364 41.637 -5.910 1.00 20.82 148 ILE A C 1
ATOM 692 O O . ILE A 1 86 ? 16.041 42.390 -5.211 1.00 11.85 148 ILE A O 1
ATOM 697 N N . VAL A 1 87 ? 14.714 42.039 -6.999 1.00 17.53 149 VAL A N 1
ATOM 698 C CA . VAL A 1 87 ? 14.517 43.452 -7.290 1.00 23.09 149 VAL A CA 1
ATOM 699 C C . VAL A 1 87 ? 13.023 43.731 -7.260 1.00 21.84 149 VAL A C 1
ATOM 700 O O . VAL A 1 87 ? 12.274 43.190 -8.067 1.00 19.27 149 VAL A O 1
ATOM 704 N N . SER A 1 88 ? 12.585 44.559 -6.319 1.00 17.44 150 SER A N 1
ATOM 705 C CA . SER A 1 88 ? 11.160 44.828 -6.159 1.00 14.81 150 SER A CA 1
ATOM 706 C C . SER A 1 88 ? 10.870 46.321 -6.288 1.00 25.04 150 SER A C 1
ATOM 707 O O . SER A 1 88 ? 11.282 47.115 -5.443 1.00 19.93 150 SER A O 1
ATOM 710 N N . LYS A 1 89 ? 10.167 46.701 -7.353 1.00 23.44 151 LYS A N 1
ATOM 711 C CA . LYS A 1 89 ? 9.923 48.114 -7.635 1.00 19.13 151 LYS A CA 1
ATOM 712 C C . LYS A 1 89 ? 8.447 48.422 -7.886 1.00 19.36 151 LYS A C 1
ATOM 713 O O . LYS A 1 89 ? 7.632 47.517 -8.070 1.00 15.10 151 LYS A O 1
ATOM 719 N N . THR A 1 90 ? 8.115 49.711 -7.886 1.00 14.63 152 THR A N 1
ATOM 720 C CA . THR A 1 90 ? 6.798 50.179 -8.302 1.00 17.78 152 THR A CA 1
ATOM 721 C C . THR A 1 90 ? 6.895 50.634 -9.758 1.00 15.30 152 THR A C 1
ATOM 722 O O . THR A 1 90 ? 7.990 50.925 -10.237 1.00 16.10 152 THR A O 1
ATOM 726 N N . PRO A 1 91 ? 5.758 50.679 -10.474 1.00 20.96 153 PRO A N 1
ATOM 727 C CA . PRO A 1 91 ? 5.781 51.153 -11.864 1.00 27.62 153 PRO A CA 1
ATOM 728 C C . PRO A 1 91 ? 6.336 52.569 -12.000 1.00 23.40 153 PRO A C 1
ATOM 729 O O . PRO A 1 91 ? 6.953 52.883 -13.017 1.00 29.40 153 PRO A O 1
ATOM 733 N N . SER A 1 92 ? 6.116 53.407 -10.991 1.00 23.28 154 SER A N 1
ATOM 734 C CA . SER A 1 92 ? 6.631 54.772 -11.003 1.00 22.05 154 SER A CA 1
ATOM 735 C C . SER A 1 92 ? 8.153 54.772 -10.924 1.00 23.80 154 SER A C 1
ATOM 736 O O . SER A 1 92 ? 8.821 55.562 -11.590 1.00 25.36 154 SER A O 1
ATOM 739 N N . GLU A 1 93 ? 8.692 53.872 -10.108 1.00 21.93 155 GLU A N 1
ATOM 740 C CA . GLU A 1 9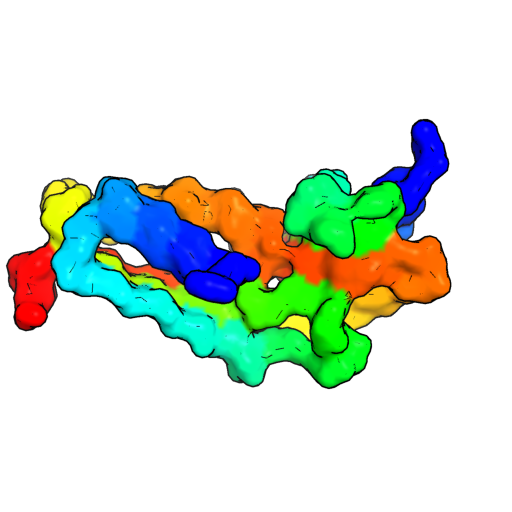3 ? 10.137 53.720 -9.964 1.00 24.57 155 GLU A CA 1
ATOM 741 C C . GLU A 1 93 ? 10.775 53.135 -11.223 1.00 29.61 155 GLU A C 1
ATOM 742 O O . GLU A 1 93 ? 11.999 53.093 -11.345 1.00 21.82 155 GLU A O 1
ATOM 748 N N . SER A 1 94 ? 9.939 52.686 -12.157 1.00 51.59 156 SER A N 1
ATOM 749 C CA . SER A 1 94 ? 10.413 52.038 -13.376 1.00 59.00 156 SER A CA 1
ATOM 750 C C . SER A 1 94 ? 9.994 52.785 -14.639 1.00 64.82 156 SER A C 1
ATOM 751 O O . SER A 1 94 ? 9.083 53.611 -14.606 1.00 65.37 156 SER A O 1
ATOM 754 N N . PRO A 1 95 ? 10.681 52.507 -15.758 1.00 75.37 157 PRO A N 1
ATOM 755 C CA . PRO A 1 95 ? 10.173 52.867 -17.085 1.00 72.00 157 PRO A CA 1
ATOM 756 C C . PRO A 1 95 ? 8.978 51.995 -17.456 1.00 58.40 157 PRO A C 1
ATOM 757 O O . PRO A 1 95 ? 9.164 50.788 -17.641 1.00 65.02 157 PRO A O 1
ATOM 761 N N . ILE B 1 3 ? 7.955 2.739 11.478 1.00 40.38 65 ILE B N 1
ATOM 762 C CA . ILE B 1 3 ? 8.896 2.921 12.577 1.00 50.83 65 ILE B CA 1
ATOM 763 C C . ILE B 1 3 ? 10.335 2.920 12.050 1.00 50.20 65 ILE B C 1
ATOM 764 O O . ILE B 1 3 ? 11.156 3.749 12.448 1.00 44.53 65 ILE B O 1
ATOM 769 N N . GLU B 1 4 ? 10.623 1.997 11.139 1.00 41.15 66 GLU B N 1
ATOM 770 C CA . GLU B 1 4 ? 11.880 1.990 10.405 1.00 34.49 66 GLU B CA 1
ATOM 771 C C . GLU B 1 4 ? 11.559 1.962 8.919 1.00 29.23 66 GLU B C 1
ATOM 772 O O . GLU B 1 4 ? 10.987 0.996 8.416 1.00 30.37 66 GLU B O 1
ATOM 778 N N . ASN B 1 5 ? 11.907 3.037 8.225 1.00 22.31 67 ASN B N 1
ATOM 779 C CA . ASN B 1 5 ? 11.656 3.140 6.796 1.00 21.87 67 ASN B CA 1
ATOM 780 C C . ASN B 1 5 ? 12.755 3.972 6.159 1.00 14.14 67 ASN B C 1
ATOM 781 O O . ASN B 1 5 ? 13.760 4.262 6.807 1.00 13.30 67 ASN B O 1
ATOM 786 N N . ARG B 1 6 ? 12.575 4.353 4.900 1.00 14.60 68 ARG B N 1
ATOM 787 C CA . ARG B 1 6 ? 13.574 5.163 4.213 1.00 13.27 68 ARG B CA 1
ATOM 788 C C . ARG B 1 6 ? 13.789 6.501 4.926 1.00 18.21 68 ARG B C 1
ATOM 789 O O . ARG B 1 6 ? 14.926 6.949 5.095 1.00 19.38 68 ARG B O 1
ATOM 797 N N . ALA B 1 7 ? 12.692 7.115 5.363 1.00 15.38 69 ALA B N 1
ATOM 798 C CA . ALA B 1 7 ? 12.738 8.391 6.074 1.00 19.00 69 ALA B CA 1
ATOM 799 C C . ALA B 1 7 ? 13.624 8.341 7.320 1.00 23.37 69 ALA B C 1
ATOM 800 O O . ALA B 1 7 ? 14.532 9.159 7.479 1.00 17.75 69 ALA B O 1
ATOM 802 N N . SER B 1 8 ? 13.360 7.377 8.196 1.00 17.53 70 SER B N 1
ATOM 803 C CA . SER B 1 8 ? 14.118 7.243 9.436 1.00 21.77 70 SER B CA 1
ATOM 804 C C . SER B 1 8 ? 15.596 6.951 9.189 1.00 19.15 70 SER B C 1
ATOM 805 O O . SER B 1 8 ? 16.458 7.470 9.895 1.00 23.01 70 SER B O 1
ATOM 808 N N . ARG B 1 9 ? 15.883 6.117 8.192 1.00 15.22 71 ARG B N 1
ATOM 809 C CA . ARG B 1 9 ? 17.264 5.787 7.846 1.00 17.19 71 ARG B CA 1
ATOM 810 C C . ARG B 1 9 ? 18.008 7.019 7.359 1.00 19.05 71 ARG B C 1
ATOM 811 O O . ARG B 1 9 ? 19.117 7.311 7.817 1.00 18.22 71 ARG B O 1
ATOM 819 N N . MET B 1 10 ? 17.394 7.736 6.423 1.00 17.68 72 MET B N 1
ATOM 820 C CA . MET B 1 10 ? 17.974 8.972 5.919 1.00 16.96 72 MET B CA 1
ATOM 821 C C . MET B 1 10 ? 18.218 9.940 7.069 1.00 14.85 72 MET B C 1
ATOM 822 O O . MET B 1 10 ? 19.259 10.593 7.132 1.00 18.63 72 MET B O 1
ATOM 827 N N . ARG B 1 11 ? 17.261 10.014 7.989 1.00 15.31 73 ARG B N 1
ATOM 828 C CA . ARG B 1 11 ? 17.407 10.881 9.154 1.00 15.61 73 ARG B CA 1
ATOM 829 C C . ARG B 1 11 ? 18.600 10.499 10.020 1.00 22.07 73 ARG B C 1
ATOM 830 O O . ARG B 1 11 ? 19.395 11.360 10.387 1.00 18.73 73 ARG B O 1
ATOM 838 N N . GLU B 1 12 ? 18.724 9.214 10.344 1.00 23.00 74 GLU B N 1
ATOM 839 C CA . GLU B 1 12 ? 19.839 8.733 11.159 1.00 24.20 74 GLU B CA 1
ATOM 840 C C . GLU B 1 12 ? 21.171 9.050 10.490 1.00 22.47 74 GLU B C 1
ATOM 841 O O . GLU B 1 12 ? 22.066 9.636 11.104 1.00 24.71 74 GLU B O 1
ATOM 847 N N . LYS B 1 13 ? 21.281 8.669 9.220 1.00 15.47 75 LYS B N 1
ATOM 848 C CA . LYS B 1 13 ? 22.488 8.905 8.430 1.00 19.88 75 LYS B CA 1
ATOM 849 C C . LYS B 1 13 ? 22.898 10.377 8.372 1.00 25.05 75 LYS B C 1
ATOM 850 O O . LYS B 1 13 ? 24.026 10.728 8.722 1.00 18.65 75 LYS B O 1
ATOM 856 N N . LEU B 1 14 ? 21.980 11.234 7.935 1.00 22.38 76 LEU B N 1
ATOM 857 C CA . LEU B 1 14 ? 22.264 12.661 7.808 1.00 18.89 76 LEU B CA 1
ATOM 858 C C . LEU B 1 14 ? 22.573 13.311 9.154 1.00 21.31 76 LEU B C 1
ATOM 859 O O . LEU B 1 14 ? 23.476 14.144 9.255 1.00 24.32 76 LEU B O 1
ATOM 864 N N . GLN B 1 15 ? 21.826 12.925 10.183 1.00 19.94 77 GLN B N 1
ATOM 865 C CA . GLN B 1 15 ? 22.040 13.466 11.517 1.00 23.99 77 GLN B CA 1
ATOM 866 C C . GLN B 1 15 ? 23.417 13.089 12.035 1.00 29.57 77 GLN B C 1
ATOM 867 O O . GLN B 1 15 ? 24.119 13.924 12.596 1.00 33.88 77 GLN B O 1
ATOM 873 N N . LYS B 1 16 ? 23.811 11.833 11.850 1.00 31.24 78 LYS B N 1
ATOM 874 C CA . LYS B 1 16 ? 25.125 11.411 12.326 1.00 32.70 78 LYS B CA 1
ATOM 875 C C . LYS B 1 16 ? 26.258 12.064 11.533 1.00 31.81 78 LYS B C 1
ATOM 876 O O . LYS B 1 16 ? 27.216 12.566 12.118 1.00 33.26 78 LYS B O 1
ATOM 882 N N . GLU B 1 17 ? 26.142 12.072 10.207 1.00 24.17 79 GLU B N 1
ATOM 883 C CA . GLU B 1 17 ? 27.216 12.589 9.355 1.00 22.10 79 GLU B CA 1
ATOM 884 C C . GLU B 1 17 ? 27.389 14.112 9.363 1.00 30.96 79 GLU B C 1
ATOM 885 O O . GLU B 1 17 ? 28.514 14.610 9.304 1.00 27.89 79 GLU B O 1
ATOM 891 N N . LEU B 1 18 ? 26.286 14.850 9.440 1.00 22.67 80 LEU B N 1
ATOM 892 C CA . LEU B 1 18 ? 26.347 16.303 9.292 1.00 24.14 80 LEU B CA 1
ATOM 893 C C . LEU B 1 18 ? 26.042 17.079 10.575 1.00 19.55 80 LEU B C 1
ATOM 894 O O . LEU B 1 18 ? 26.341 18.272 10.667 1.00 27.00 80 LEU B O 1
ATOM 899 N N . GLU B 1 19 ? 25.459 16.387 11.553 1.00 32.01 81 GLU B N 1
ATOM 900 C CA . GLU B 1 19 ? 24.993 16.984 12.811 1.00 30.33 81 GLU B CA 1
ATOM 901 C C . GLU B 1 19 ? 24.262 18.315 12.635 1.00 32.37 81 GLU B C 1
ATOM 902 O O . GLU B 1 19 ? 24.633 19.314 13.248 1.00 31.65 81 GLU B O 1
ATOM 908 N N . PRO B 1 20 ? 23.210 18.336 11.805 1.00 31.17 82 PRO B N 1
ATOM 909 C CA . PRO B 1 20 ? 22.578 19.628 11.525 1.00 28.30 82 PRO B CA 1
ATOM 910 C C . PRO B 1 20 ? 21.819 20.201 12.721 1.00 33.08 82 PRO B C 1
ATOM 911 O O . PRO B 1 20 ? 21.342 19.449 13.570 1.00 34.45 82 PRO B O 1
ATOM 915 N N . VAL B 1 21 ? 21.716 21.525 12.787 1.00 21.13 83 VAL B N 1
ATOM 916 C CA . VAL B 1 21 ? 20.827 22.145 13.756 1.00 23.88 83 VAL B CA 1
ATOM 917 C C . VAL B 1 21 ? 19.401 22.030 13.239 1.00 23.46 83 VAL B C 1
ATOM 918 O O . VAL B 1 21 ? 18.448 22.036 14.023 1.00 25.35 83 VAL B O 1
ATOM 922 N N . GLU B 1 22 ? 19.252 21.914 11.921 1.00 28.70 84 GLU B N 1
ATOM 923 C CA . GLU B 1 22 ? 17.918 21.673 11.373 1.00 23.84 84 GLU B CA 1
ATOM 924 C C . GLU B 1 22 ? 17.896 20.573 10.314 1.00 24.55 84 GLU B C 1
ATOM 925 O O . GLU B 1 22 ? 18.707 20.565 9.396 1.00 25.60 84 GLU B O 1
ATOM 931 N N . LEU B 1 23 ? 16.964 19.637 10.453 1.00 17.26 85 LEU B N 1
ATOM 932 C CA . LEU B 1 23 ? 16.868 18.534 9.507 1.00 14.97 85 LEU B CA 1
ATOM 933 C C . LEU B 1 23 ? 15.410 18.217 9.221 1.00 15.64 85 LEU B C 1
ATOM 934 O O . LEU B 1 23 ? 14.702 17.674 10.069 1.00 13.55 85 LEU B O 1
ATOM 939 N N . VAL B 1 24 ? 14.966 18.575 8.021 1.00 18.71 86 VAL B N 1
ATOM 940 C CA . VAL B 1 24 ? 13.605 18.297 7.592 1.00 12.74 86 VAL B CA 1
ATOM 941 C C . VAL B 1 24 ? 13.609 17.276 6.466 1.00 20.13 86 VAL B C 1
ATOM 942 O O . VAL B 1 24 ? 14.225 17.489 5.426 1.00 13.41 86 VAL B O 1
ATOM 946 N N . ILE B 1 25 ? 12.924 16.161 6.679 1.00 17.53 87 ILE B N 1
ATOM 947 C CA . ILE B 1 25 ? 12.824 15.137 5.654 1.00 15.38 87 ILE B CA 1
ATOM 948 C C . ILE B 1 25 ? 11.360 14.885 5.323 1.00 16.19 87 ILE B C 1
ATOM 949 O O . ILE B 1 25 ? 10.604 14.360 6.143 1.00 17.55 87 ILE B O 1
ATOM 954 N N . GLU B 1 26 ? 10.967 15.279 4.118 1.00 13.56 88 GLU B N 1
ATOM 955 C CA . GLU B 1 26 ? 9.565 15.259 3.730 1.00 16.89 88 GLU B CA 1
ATOM 956 C C . GLU B 1 26 ? 9.314 14.305 2.569 1.00 16.58 88 GLU B C 1
ATOM 957 O O . GLU B 1 26 ? 9.866 14.477 1.481 1.00 13.82 88 GLU B O 1
ATOM 963 N N . ASP B 1 27 ? 8.476 13.302 2.813 1.00 15.51 89 ASP B N 1
ATOM 964 C CA . ASP B 1 27 ? 8.075 12.354 1.781 1.00 19.34 89 ASP B CA 1
ATOM 965 C C . ASP B 1 27 ? 7.058 13.018 0.859 1.00 14.77 89 ASP B C 1
ATOM 966 O O . ASP B 1 27 ? 5.940 13.320 1.273 1.00 15.96 89 ASP B O 1
ATOM 971 N N . VAL B 1 28 ? 7.451 13.249 -0.389 1.00 15.30 90 VAL B N 1
ATOM 972 C CA . VAL B 1 28 ? 6.551 13.849 -1.369 1.00 13.56 90 VAL B CA 1
ATOM 973 C C . VAL B 1 28 ? 6.307 12.913 -2.551 1.00 15.66 90 VAL B C 1
ATOM 974 O O . VAL B 1 28 ? 6.141 13.362 -3.685 1.00 18.76 90 VAL B O 1
ATOM 978 N N . SER B 1 29 ? 6.280 11.612 -2.272 1.00 14.44 91 SER B N 1
ATOM 979 C CA . SER B 1 29 ? 6.042 10.601 -3.299 1.00 15.02 91 SER B CA 1
ATOM 980 C C . SER B 1 29 ? 4.676 10.769 -3.960 1.00 13.55 91 SER B C 1
ATOM 981 O O . SER B 1 29 ? 4.499 10.434 -5.132 1.00 15.82 91 SER B O 1
ATOM 984 N N . TYR B 1 30 ? 3.718 11.296 -3.204 1.00 18.02 92 TYR B N 1
ATOM 985 C CA . TYR B 1 30 ? 2.356 11.485 -3.696 1.00 20.49 92 TYR B CA 1
ATOM 986 C C . TYR B 1 30 ? 2.257 12.555 -4.781 1.00 19.92 92 TYR B C 1
ATOM 987 O O . TYR B 1 30 ? 1.237 12.667 -5.461 1.00 21.51 92 TYR B O 1
ATOM 996 N N . GLN B 1 31 ? 3.315 13.345 -4.932 1.00 13.96 93 GLN B N 1
ATOM 997 C CA . GLN B 1 31 ? 3.355 14.373 -5.964 1.00 17.07 93 GLN B CA 1
ATOM 998 C C . GLN B 1 31 ? 3.881 13.819 -7.285 1.00 15.31 93 GLN B C 1
ATOM 999 O O . GLN B 1 31 ? 4.069 14.569 -8.243 1.00 30.41 93 GLN B O 1
ATOM 1005 N N . HIS B 1 32 ? 4.124 12.514 -7.338 1.00 21.13 94 HIS B N 1
ATOM 1006 C CA . HIS B 1 32 ? 4.754 11.916 -8.510 1.00 28.89 94 HIS B CA 1
ATOM 1007 C C . HIS B 1 32 ? 4.108 10.605 -8.953 1.00 27.37 94 HIS B C 1
ATOM 1008 O O . HIS B 1 32 ? 3.783 9.745 -8.132 1.00 36.58 94 HIS B O 1
ATOM 1015 N N . ALA B 1 33 ? 3.931 10.463 -10.263 1.00 40.65 95 ALA B N 1
ATOM 1016 C CA . ALA B 1 33 ? 3.346 9.260 -10.844 1.00 48.77 95 ALA B CA 1
ATOM 1017 C C . ALA B 1 33 ? 4.266 8.057 -10.663 1.00 51.05 95 ALA B C 1
ATOM 1018 O O . ALA B 1 33 ? 5.377 8.027 -11.190 1.00 53.32 95 ALA B O 1
ATOM 1020 N N . ASP B 1 43 ? 4.117 5.570 -5.828 1.00 45.92 105 ASP B N 1
ATOM 1021 C CA . ASP B 1 43 ? 4.684 4.477 -5.046 1.00 50.83 105 ASP B CA 1
ATOM 1022 C C . ASP B 1 43 ? 5.233 4.986 -3.714 1.00 41.60 105 ASP B C 1
ATOM 1023 O O . ASP B 1 43 ? 5.062 6.156 -3.377 1.00 34.53 105 ASP B O 1
ATOM 1028 N N . ASP B 1 44 ? 5.893 4.113 -2.959 1.00 43.99 106 ASP B N 1
ATOM 1029 C CA . ASP B 1 44 ? 6.294 4.452 -1.594 1.00 38.17 106 ASP B CA 1
ATOM 1030 C C . ASP B 1 44 ? 7.741 4.919 -1.454 1.00 24.29 106 ASP B C 1
ATOM 1031 O O . ASP B 1 44 ? 8.670 4.258 -1.922 1.00 27.43 106 ASP B O 1
ATOM 1036 N N . GLU B 1 45 ? 7.908 6.062 -0.792 1.00 21.41 107 GLU B N 1
ATOM 1037 C CA . GLU B 1 45 ? 9.219 6.632 -0.476 1.00 17.64 107 GLU B CA 1
ATOM 1038 C C . GLU B 1 45 ? 10.145 6.735 -1.686 1.00 10.09 107 GLU B C 1
ATOM 1039 O O . GLU B 1 45 ? 11.314 6.358 -1.620 1.00 19.10 107 GLU B O 1
ATOM 1045 N N . THR B 1 46 ? 9.613 7.261 -2.783 1.00 13.86 108 THR B N 1
ATOM 1046 C CA . THR B 1 46 ? 10.381 7.411 -4.013 1.00 15.48 108 THR B CA 1
ATOM 1047 C C . THR B 1 46 ? 10.962 8.817 -4.175 1.00 13.79 108 THR B C 1
ATOM 1048 O O . THR B 1 46 ? 12.015 8.991 -4.791 1.00 14.72 108 THR B O 1
ATOM 1052 N N . HIS B 1 47 ? 10.275 9.814 -3.621 1.00 20.46 109 HIS B N 1
ATOM 1053 C CA . HIS B 1 47 ? 10.679 11.209 -3.781 1.00 18.02 109 HIS B CA 1
ATOM 1054 C C . HIS B 1 47 ? 10.731 11.943 -2.444 1.00 18.15 109 HIS B C 1
ATOM 1055 O O . HIS B 1 47 ? 9.795 11.855 -1.646 1.00 14.13 109 HIS B O 1
ATOM 1062 N N . PHE B 1 48 ? 11.819 12.668 -2.197 1.00 10.05 110 PHE B N 1
ATOM 1063 C CA . PHE B 1 48 ? 11.939 13.394 -0.928 1.00 18.78 110 PHE B CA 1
ATOM 1064 C C . PHE B 1 48 ? 12.408 14.841 -1.063 1.00 20.53 110 PHE B C 1
ATOM 1065 O O . PHE B 1 48 ? 13.156 15.185 -1.973 1.00 16.89 110 PHE B O 1
ATOM 1073 N N . ASN B 1 49 ? 11.939 15.687 -0.151 1.00 17.09 111 ASN B N 1
ATOM 1074 C CA . ASN B 1 49 ? 12.518 17.006 0.045 1.00 12.04 111 ASN B CA 1
ATOM 1075 C C . ASN B 1 49 ? 13.361 16.953 1.309 1.00 19.98 111 ASN B C 1
ATOM 1076 O O . ASN B 1 49 ? 12.848 16.674 2.392 1.00 18.13 111 ASN B O 1
ATOM 1081 N N . VAL B 1 50 ? 14.659 17.195 1.164 1.00 16.77 112 VAL B N 1
ATOM 1082 C CA . VAL B 1 50 ? 15.579 17.135 2.292 1.00 13.46 112 VAL B CA 1
ATOM 1083 C C . VAL B 1 50 ? 16.213 18.499 2.555 1.00 17.41 112 VAL B C 1
ATOM 1084 O O . VAL B 1 50 ? 16.915 19.049 1.705 1.00 19.63 112 VAL B O 1
ATOM 1088 N N . LYS B 1 51 ? 15.949 19.044 3.737 1.00 12.31 113 LYS B N 1
ATOM 1089 C CA . LYS B 1 51 ? 16.506 20.326 4.141 1.00 15.17 113 LYS B CA 1
ATOM 1090 C C . LYS B 1 51 ? 17.471 20.146 5.306 1.00 15.69 113 LYS B C 1
ATOM 1091 O O . LYS B 1 51 ? 17.104 19.634 6.364 1.00 17.17 113 LYS B O 1
ATOM 1097 N N . ILE B 1 52 ? 18.711 20.571 5.097 1.00 13.21 114 ILE B N 1
ATOM 1098 C CA . ILE B 1 52 ? 19.775 20.388 6.071 1.00 14.13 114 ILE B CA 1
ATOM 1099 C C . ILE B 1 52 ? 20.424 21.729 6.412 1.00 16.36 114 ILE B C 1
ATOM 1100 O O . ILE B 1 52 ? 21.033 22.377 5.553 1.00 15.72 114 ILE B O 1
ATOM 1105 N N . VAL B 1 53 ? 20.277 22.149 7.664 1.00 15.76 115 VAL B N 1
ATOM 1106 C CA . VAL B 1 53 ? 20.976 23.318 8.181 1.00 16.36 115 VAL B CA 1
ATOM 1107 C C . VAL B 1 53 ? 22.056 22.893 9.180 1.00 22.43 115 VAL B C 1
ATOM 1108 O O . VAL B 1 53 ? 21.753 22.452 10.307 1.00 24.36 115 VAL B O 1
ATOM 1112 N N . SER B 1 54 ? 23.307 23.040 8.742 1.00 17.34 116 SER B N 1
ATOM 1113 C CA . SER B 1 54 ? 24.476 22.526 9.444 1.00 21.54 116 SER B CA 1
ATOM 1114 C C . SER B 1 54 ? 25.688 23.407 9.167 1.00 26.11 116 SER B C 1
ATOM 1115 O O . SER B 1 54 ? 25.857 23.905 8.053 1.00 20.72 116 SER B O 1
ATOM 1118 N N . LYS B 1 55 ? 26.544 23.569 10.170 1.00 25.78 117 LYS B N 1
ATOM 1119 C CA . LYS B 1 55 ? 27.758 24.371 10.035 1.00 31.20 117 LYS B CA 1
ATOM 1120 C C . LYS B 1 55 ? 28.862 23.637 9.276 1.00 31.75 117 LYS B C 1
ATOM 1121 O O . LYS B 1 55 ? 29.875 24.234 8.908 1.00 34.15 117 LYS B O 1
ATOM 1127 N N . GLY B 1 56 ? 28.666 22.341 9.051 1.00 25.18 118 GLY B N 1
ATOM 1128 C CA . GLY B 1 56 ? 29.622 21.542 8.304 1.00 26.30 118 GLY B CA 1
ATOM 1129 C C . GLY B 1 56 ? 29.686 21.961 6.847 1.00 24.59 118 GLY B C 1
ATOM 1130 O O . GLY B 1 56 ? 30.577 21.542 6.107 1.00 30.28 118 GLY B O 1
ATOM 1131 N N . PHE B 1 57 ? 28.730 22.792 6.443 1.00 19.55 119 PHE B N 1
ATOM 1132 C CA . PHE B 1 57 ? 28.670 23.331 5.089 1.00 17.59 119 PHE B CA 1
ATOM 1133 C C . PHE B 1 57 ? 29.446 24.641 4.949 1.00 19.29 119 PHE B C 1
ATOM 1134 O O . PHE B 1 57 ? 29.527 25.199 3.854 1.00 17.87 119 PHE B O 1
ATOM 1142 N N . GLU B 1 58 ? 30.002 25.133 6.055 1.00 20.35 120 GLU B N 1
ATOM 1143 C CA . GLU B 1 58 ? 30.688 26.429 6.065 1.00 29.37 120 GLU B CA 1
ATOM 1144 C C . GLU B 1 58 ? 31.797 26.537 5.020 1.00 23.05 120 GLU B C 1
ATOM 1145 O O . GLU B 1 58 ? 32.742 25.749 5.019 1.00 23.69 120 GLU B O 1
ATOM 1151 N N . GLY B 1 59 ? 31.665 27.513 4.126 1.00 24.03 121 GLY B N 1
ATOM 1152 C CA . GLY B 1 59 ? 32.660 27.756 3.098 1.00 19.21 121 GLY B CA 1
ATOM 1153 C C . GLY B 1 59 ? 32.642 26.755 1.956 1.00 27.88 121 GLY B C 1
ATOM 1154 O O . GLY B 1 59 ? 33.284 26.969 0.927 1.00 26.79 121 GLY B O 1
ATOM 1155 N N . MET B 1 60 ? 31.909 25.660 2.131 1.00 17.41 122 MET B N 1
ATOM 1156 C CA . MET B 1 60 ? 31.863 24.603 1.127 1.00 16.47 122 MET B CA 1
ATOM 1157 C C . MET B 1 60 ? 31.039 25.050 -0.075 1.00 19.68 122 MET B C 1
ATOM 1158 O O . MET B 1 60 ? 29.918 25.535 0.085 1.00 17.12 122 MET B O 1
ATOM 1163 N N . ASN B 1 61 ? 31.589 24.897 -1.276 1.00 14.46 123 ASN B N 1
ATOM 1164 C CA . ASN B 1 61 ? 30.850 25.270 -2.479 1.00 23.82 123 ASN B CA 1
ATOM 1165 C C . ASN B 1 61 ? 29.606 24.398 -2.647 1.00 14.85 123 ASN B C 1
ATOM 1166 O O . ASN B 1 61 ? 29.606 23.228 -2.264 1.00 12.85 123 ASN B O 1
ATOM 1171 N N . LEU B 1 62 ? 28.549 24.979 -3.205 1.00 21.27 124 LEU B N 1
ATOM 1172 C CA . LEU B 1 62 ?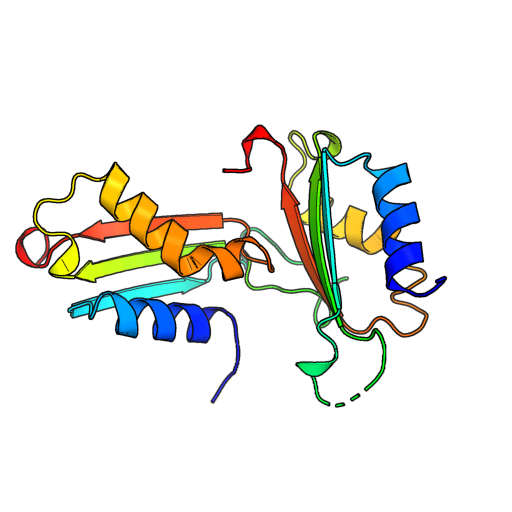 27.231 24.341 -3.247 1.00 19.95 124 LEU B CA 1
ATOM 1173 C C . LEU B 1 62 ? 27.187 22.969 -3.928 1.00 15.27 124 LEU B C 1
ATOM 1174 O O . LEU B 1 62 ? 26.592 22.020 -3.397 1.00 18.75 124 LEU B O 1
ATOM 1179 N N . VAL B 1 63 ? 27.792 22.876 -5.111 1.00 17.80 125 VAL B N 1
ATOM 1180 C CA . VAL B 1 63 ? 27.842 21.615 -5.848 1.00 18.33 125 VAL B CA 1
ATOM 1181 C C . VAL B 1 63 ? 28.457 20.525 -4.981 1.00 12.72 125 VAL B C 1
ATOM 1182 O O . VAL B 1 63 ? 27.952 19.404 -4.929 1.00 10.22 125 VAL B O 1
ATOM 1186 N N . LYS B 1 64 ? 29.533 20.878 -4.285 1.00 11.07 126 LYS B N 1
ATOM 1187 C CA . LYS B 1 64 ? 30.190 19.958 -3.368 1.00 13.16 126 LYS B CA 1
ATOM 1188 C C . LYS B 1 64 ? 29.271 19.541 -2.222 1.00 16.46 126 LYS B C 1
ATOM 1189 O O . LYS B 1 64 ? 29.249 18.369 -1.846 1.00 13.13 126 LYS B O 1
ATOM 1195 N N . ARG B 1 65 ? 28.520 20.492 -1.665 1.00 11.19 127 ARG B N 1
ATOM 1196 C CA . ARG B 1 65 ? 27.568 20.179 -0.597 1.00 14.62 127 ARG B CA 1
ATOM 1197 C C . ARG B 1 65 ? 26.566 19.132 -1.079 1.00 13.26 127 ARG B C 1
ATOM 1198 O O . ARG B 1 65 ? 26.361 18.095 -0.443 1.00 16.57 127 ARG B O 1
ATOM 1206 N N . HIS B 1 66 ? 25.956 19.419 -2.224 1.00 10.94 128 HIS B N 1
ATOM 1207 C CA . HIS B 1 66 ? 24.963 18.527 -2.812 1.00 9.00 128 HIS B CA 1
ATOM 1208 C C . HIS B 1 66 ? 25.531 17.151 -3.180 1.00 13.02 128 HIS B C 1
ATOM 1209 O O . HIS B 1 66 ? 24.831 16.144 -3.078 1.00 13.52 128 HIS B O 1
ATOM 1216 N N . ARG B 1 67 ? 26.791 17.099 -3.600 1.00 10.53 129 ARG B N 1
ATOM 1217 C CA . ARG B 1 67 ? 27.415 15.817 -3.931 1.00 13.58 129 ARG B CA 1
ATOM 1218 C C . ARG B 1 67 ? 27.735 15.025 -2.667 1.00 13.78 129 ARG B C 1
ATOM 1219 O O . ARG B 1 67 ? 27.695 13.793 -2.666 1.00 14.61 129 ARG B O 1
ATOM 1227 N N . LEU B 1 68 ? 28.048 15.742 -1.591 1.00 11.97 130 LEU B N 1
ATOM 1228 C CA . LEU B 1 68 ? 28.261 15.108 -0.298 1.00 7.04 130 LEU B CA 1
ATOM 1229 C C . LEU B 1 68 ? 26.955 14.486 0.178 1.00 12.68 130 LEU B C 1
ATOM 1230 O O . LEU B 1 68 ? 26.916 13.313 0.556 1.00 10.79 130 LEU B O 1
ATOM 1235 N N . VAL B 1 69 ? 25.885 15.276 0.146 1.00 10.52 131 VAL B N 1
ATOM 1236 C CA . VAL B 1 69 ? 24.568 14.775 0.537 1.00 11.15 131 VAL B CA 1
ATOM 1237 C C . VAL B 1 69 ? 24.163 13.569 -0.312 1.00 12.87 131 VAL B C 1
ATOM 1238 O O . VAL B 1 69 ? 23.698 12.554 0.214 1.00 15.05 131 VAL B O 1
ATOM 1242 N N . TYR B 1 70 ? 24.364 13.687 -1.622 1.00 13.27 132 TYR B N 1
ATOM 1243 C CA . TYR B 1 70 ? 24.037 12.631 -2.578 1.00 16.56 132 TYR B CA 1
ATOM 1244 C C . TYR B 1 70 ? 24.801 11.353 -2.263 1.00 15.40 132 TYR B C 1
ATOM 1245 O O . TYR B 1 70 ? 24.258 10.252 -2.353 1.00 16.51 132 TYR B O 1
ATOM 1254 N N . HIS B 1 71 ? 26.069 11.511 -1.896 1.00 14.82 133 HIS B N 1
ATOM 1255 C CA . HIS B 1 71 ? 26.903 10.388 -1.493 1.00 13.68 133 HIS B CA 1
ATOM 1256 C C . HIS B 1 71 ? 26.407 9.734 -0.208 1.00 18.17 133 HIS B C 1
ATOM 1257 O O . HIS B 1 71 ? 26.381 8.511 -0.099 1.00 16.38 133 HIS B O 1
ATOM 1264 N N . LEU B 1 72 ? 26.018 10.547 0.770 1.00 15.03 134 LEU B N 1
ATOM 1265 C CA . LEU B 1 72 ? 25.535 10.009 2.042 1.00 17.94 134 LEU B CA 1
ATOM 1266 C C . LEU B 1 72 ? 24.256 9.193 1.870 1.00 16.75 134 LEU B C 1
ATOM 1267 O O . LEU B 1 72 ? 23.945 8.332 2.692 1.00 16.39 134 LEU B O 1
ATOM 1272 N N . LEU B 1 73 ? 23.523 9.467 0.795 1.00 18.89 135 LEU B N 1
ATOM 1273 C CA . LEU B 1 73 ? 22.246 8.807 0.545 1.00 21.45 135 LEU B CA 1
ATOM 1274 C C . LEU B 1 73 ? 22.320 7.798 -0.600 1.00 15.01 135 LEU B C 1
ATOM 1275 O O . LEU B 1 73 ? 21.293 7.395 -1.142 1.00 14.71 135 LEU B O 1
ATOM 1280 N N . ARG B 1 74 ? 23.534 7.390 -0.957 1.00 15.52 136 ARG B N 1
ATOM 1281 C CA . ARG B 1 74 ? 23.749 6.534 -2.122 1.00 16.03 136 ARG B CA 1
ATOM 1282 C C . ARG B 1 74 ? 23.063 5.168 -2.032 1.00 14.82 136 ARG B C 1
ATOM 1283 O O . ARG B 1 74 ? 22.572 4.654 -3.041 1.00 12.75 136 ARG B O 1
ATOM 1291 N N A GLU B 1 75 ? 23.023 4.597 -0.832 0.60 12.35 137 GLU B N 1
ATOM 1292 N N B GLU B 1 75 ? 23.041 4.592 -0.833 0.40 12.44 137 GLU B N 1
ATOM 1293 C CA A GLU B 1 75 ? 22.408 3.288 -0.631 0.60 15.79 137 GLU B CA 1
ATOM 1294 C CA B GLU B 1 75 ? 22.397 3.302 -0.617 0.40 15.82 137 GLU B CA 1
ATOM 1295 C C A GLU B 1 75 ? 20.892 3.344 -0.806 0.60 15.99 137 GLU B C 1
ATOM 1296 C C B GLU B 1 75 ? 20.906 3.387 -0.898 0.40 16.05 137 GLU B C 1
ATOM 1297 O O A GLU B 1 75 ? 20.276 2.375 -1.244 0.60 13.43 137 GLU B O 1
ATOM 1298 O O B GLU B 1 75 ? 20.324 2.486 -1.496 0.40 13.61 137 GLU B O 1
ATOM 1309 N N . GLU B 1 76 ? 20.297 4.481 -0.464 1.00 14.85 138 GLU B N 1
ATOM 1310 C CA . GLU B 1 76 ? 18.863 4.688 -0.650 1.00 16.04 138 GLU B CA 1
ATOM 1311 C C . GLU B 1 76 ? 18.562 4.941 -2.123 1.00 17.17 138 GLU B C 1
ATOM 1312 O O . GLU B 1 76 ? 17.591 4.418 -2.668 1.00 13.03 138 GLU B O 1
ATOM 1318 N N . LEU B 1 77 ? 19.420 5.730 -2.765 1.00 14.10 139 LEU B N 1
ATOM 1319 C CA . LEU B 1 77 ? 19.301 6.023 -4.191 1.00 20.00 139 LEU B CA 1
ATOM 1320 C C . LEU B 1 77 ? 19.462 4.764 -5.034 1.00 15.98 139 LEU B C 1
ATOM 1321 O O . LEU B 1 77 ? 18.964 4.693 -6.157 1.00 18.44 139 LEU B O 1
ATOM 1326 N N . ASP B 1 78 ? 20.162 3.775 -4.490 1.00 18.31 140 ASP B N 1
ATOM 1327 C CA . ASP B 1 78 ? 20.346 2.507 -5.183 1.00 18.22 140 ASP B CA 1
ATOM 1328 C C . ASP B 1 78 ? 19.276 1.485 -4.808 1.00 23.69 140 ASP B C 1
ATOM 1329 O O . ASP B 1 78 ? 19.275 0.371 -5.332 1.00 20.38 140 ASP B O 1
ATOM 1334 N N . THR B 1 79 ? 18.372 1.853 -3.904 1.00 17.52 141 THR B N 1
ATOM 1335 C CA . THR B 1 79 ? 17.335 0.917 -3.466 1.00 16.48 141 THR B CA 1
ATOM 1336 C C . THR B 1 79 ? 15.905 1.468 -3.495 1.00 17.95 141 THR B C 1
ATOM 1337 O O . THR B 1 79 ? 15.090 1.107 -2.645 1.00 24.18 141 THR B O 1
ATOM 1341 N N . GLY B 1 80 ? 15.591 2.330 -4.460 1.00 18.19 142 GLY B N 1
ATOM 1342 C CA . GLY B 1 80 ? 14.229 2.825 -4.596 1.00 19.37 142 GLY B CA 1
ATOM 1343 C C . GLY B 1 80 ? 14.009 4.317 -4.401 1.00 21.24 142 GLY B C 1
ATOM 1344 O O . GLY B 1 80 ? 12.898 4.812 -4.601 1.00 16.39 142 GLY B O 1
ATOM 1345 N N . LEU B 1 81 ? 15.046 5.046 -4.005 1.00 14.50 143 LEU B N 1
ATOM 1346 C CA . LEU B 1 81 ? 14.921 6.497 -3.942 1.00 17.27 143 LEU B CA 1
ATOM 1347 C C . LEU B 1 81 ? 15.165 7.075 -5.331 1.00 16.97 143 LEU B C 1
ATOM 1348 O O . LEU B 1 81 ? 16.300 7.114 -5.814 1.00 17.85 143 LEU B O 1
ATOM 1353 N N . HIS B 1 82 ? 14.083 7.498 -5.979 1.00 12.90 144 HIS B N 1
ATOM 1354 C CA . HIS B 1 82 ? 14.161 8.008 -7.343 1.00 15.83 144 HIS B CA 1
ATOM 1355 C C . HIS B 1 82 ? 14.781 9.392 -7.360 1.00 16.68 144 HIS B C 1
ATOM 1356 O O . HIS B 1 82 ? 15.766 9.633 -8.063 1.00 18.11 144 HIS B O 1
ATOM 1363 N N . ALA B 1 83 ? 14.194 10.308 -6.597 1.00 17.40 145 ALA B N 1
ATOM 1364 C CA . ALA B 1 83 ? 14.645 11.690 -6.648 1.00 13.32 145 ALA B CA 1
ATOM 1365 C C . ALA B 1 83 ? 14.416 12.481 -5.368 1.00 20.78 145 ALA B C 1
ATOM 1366 O O . ALA B 1 83 ? 13.623 12.101 -4.495 1.00 16.79 145 ALA B O 1
ATOM 1368 N N . LEU B 1 84 ? 15.128 13.598 -5.280 1.00 23.77 146 LEU B N 1
ATOM 1369 C CA . LEU B 1 84 ? 15.133 14.407 -4.080 1.00 20.40 146 LEU B CA 1
ATOM 1370 C C . LEU B 1 84 ? 15.541 15.852 -4.355 1.00 17.47 146 LEU B C 1
ATOM 1371 O O . LEU B 1 84 ? 16.335 16.127 -5.258 1.00 17.35 146 LEU B O 1
ATOM 1376 N N . SER B 1 85 ? 14.971 16.769 -3.579 1.00 21.06 147 SER B N 1
ATOM 1377 C CA . SER B 1 85 ? 15.383 18.162 -3.588 1.00 14.29 147 SER B CA 1
ATOM 1378 C C . SER B 1 85 ? 16.301 18.346 -2.394 1.00 21.24 147 SER B C 1
ATOM 1379 O O . SER B 1 85 ? 15.981 17.906 -1.293 1.00 22.88 147 SER B O 1
ATOM 1382 N N . ILE B 1 86 ? 17.453 18.966 -2.610 1.00 13.48 148 ILE B N 1
ATOM 1383 C CA . ILE B 1 86 ? 18.397 19.174 -1.522 1.00 9.29 148 ILE B CA 1
ATOM 1384 C C . ILE B 1 86 ? 18.549 20.651 -1.215 1.00 14.77 148 ILE B C 1
ATOM 1385 O O . ILE B 1 86 ? 18.877 21.449 -2.093 1.00 12.20 148 ILE B O 1
ATOM 1390 N N . VAL B 1 87 ? 18.285 21.007 0.036 1.00 10.76 149 VAL B N 1
ATOM 1391 C CA . VAL B 1 87 ? 18.605 22.329 0.541 1.00 18.47 149 VAL B CA 1
ATOM 1392 C C . VAL B 1 87 ? 19.751 22.152 1.519 1.00 15.00 149 VAL B C 1
ATOM 1393 O O . VAL B 1 87 ? 19.599 21.490 2.537 1.00 15.16 149 VAL B O 1
ATOM 1397 N N . SER B 1 88 ? 20.908 22.716 1.201 1.00 13.80 150 SER B N 1
ATOM 1398 C CA . SER B 1 88 ? 22.070 22.570 2.070 1.00 16.34 150 SER B CA 1
ATOM 1399 C C . SER B 1 88 ? 22.581 23.938 2.493 1.00 17.04 150 SER B C 1
ATOM 1400 O O . SER B 1 88 ? 23.201 24.647 1.703 1.00 15.60 150 SER B O 1
ATOM 1403 N N . LYS B 1 89 ? 22.309 24.317 3.738 1.00 10.59 151 LYS B N 1
ATOM 1404 C CA . LYS B 1 89 ? 22.659 25.659 4.191 1.00 13.11 151 LYS B CA 1
ATOM 1405 C C . LYS B 1 89 ? 23.333 25.697 5.556 1.00 15.85 151 LYS B C 1
ATOM 1406 O O . LYS B 1 89 ? 23.174 24.789 6.368 1.00 17.15 151 LYS B O 1
ATOM 1412 N N . THR B 1 90 ? 24.100 26.757 5.791 1.00 16.48 152 THR B N 1
ATOM 1413 C CA . THR B 1 90 ? 24.674 27.018 7.103 1.00 19.15 152 THR B CA 1
ATOM 1414 C C . THR B 1 90 ? 23.659 27.801 7.931 1.00 16.56 152 THR B C 1
ATOM 1415 O O . THR B 1 90 ? 22.723 28.379 7.377 1.00 16.45 152 THR B O 1
ATOM 1419 N N . PRO B 1 91 ? 23.825 27.806 9.264 1.00 16.67 153 PRO B N 1
ATOM 1420 C CA . PRO B 1 91 ? 22.991 28.661 10.117 1.00 25.13 153 PRO B CA 1
ATOM 1421 C C . PRO B 1 91 ? 23.003 30.126 9.672 1.00 22.95 153 PRO B C 1
ATOM 1422 O O . PRO B 1 91 ? 21.966 30.791 9.723 1.00 25.06 153 PRO B O 1
ATOM 1426 N N . SER B 1 92 ? 24.165 30.613 9.241 1.00 26.25 154 SER B N 1
ATOM 1427 C CA . SER B 1 92 ? 24.303 31.982 8.751 1.00 22.46 154 SER B CA 1
ATOM 1428 C C . SER B 1 92 ? 23.475 32.222 7.491 1.00 21.85 154 SER B C 1
ATOM 1429 O O . SER B 1 92 ? 22.901 33.296 7.308 1.00 28.43 154 SER B O 1
ATOM 1432 N N . GLU B 1 93 ? 23.422 31.215 6.626 1.00 17.95 155 GLU B N 1
ATOM 1433 C CA . GLU B 1 93 ? 22.674 31.306 5.377 1.00 21.46 155 GLU B CA 1
ATOM 1434 C C . GLU B 1 93 ? 21.168 31.134 5.574 1.00 18.65 155 GLU B C 1
ATOM 1435 O O . GLU B 1 93 ? 20.396 31.317 4.633 1.00 25.50 155 GLU B O 1
ATOM 1441 N N . SER B 1 94 ? 20.747 30.775 6.783 1.00 22.90 156 SER B N 1
ATOM 1442 C CA . SER B 1 94 ? 19.334 30.484 7.031 1.00 29.80 156 SER B CA 1
ATOM 1443 C C . SER B 1 94 ? 18.588 31.584 7.783 1.00 39.91 156 SER B C 1
ATOM 1444 O O . SER B 1 94 ? 18.901 31.884 8.936 1.00 42.43 156 SER B O 1
ATOM 1447 N N . PRO B 1 95 ? 17.583 32.181 7.125 1.00 42.24 157 PRO B N 1
ATOM 1448 C CA . PRO B 1 95 ? 16.696 33.173 7.738 1.00 57.89 157 PRO B CA 1
ATOM 1449 C C . PRO B 1 95 ? 15.841 32.546 8.835 1.00 59.35 157 PRO B C 1
ATOM 1450 O O . PRO B 1 95 ? 16.282 32.499 9.984 1.00 57.51 157 PRO B O 1
#

InterPro domains:
  IPR002634 BolA protein [PF01722] (76-155)
  IPR036065 BolA-like superfamily [G3DSA:3.30.300.90] (66-160)
  IPR036065 BolA-like superfamily [SSF82657] (60-156)

Foldseek 3Di:
DDDADQVVLCVLCCVPFVFPDKDKDQPLVVPDDDPVCPPPDRSRAEIEIEGAGQVCPPPDPVRQVVVSCVSCVVVVVPHHHYYHYHYHYVVRDD/DDDLQVVLVVLCCVPFVFPDWDWDQPCVVDPDPQQEIEIEGEGCVCPPPDDVRQVVVSCVSCVVVVVPRHNYYHYHYYYPVRDD

Nearest PDB structures (foldseek):
  4pug-assembly1_A  TM=1.011E+00  e=5.536E-19  Arabidopsis thaliana
  4pug-assembly2_B  TM=9.812E-01  e=1.105E-14  Arabidopsis thaliana
  4pui-assembly2_B  TM=9.274E-01  e=5.071E-12  Arabidopsis thaliana
  4pui-assembly1_A  TM=9.341E-01  e=7.596E-12  Arabidopsis thaliana
  2mma-assembly1_B  TM=8.808E-01  e=6.236E-07  Arabidopsis thaliana

B-factor: mean 24.11, std 10.87, range [7.04, 76.71]

Sequence (178 aa):
AIENRASRMREKLQKELEPVELVIEDVSYQQHAGHAGMKGRTDDETHFNVKIVSKGFEGMNLVKRHRLVYHLLREELDTGLHALSIVSKTPSESPIENRASRMREKLQKELEPVELVIEDVSYQHADDETHFNVKIVSKGFEGMNLVKRHRLVYHLLREEELDTGLHALSIVSKTPSESP

Organism: Arabidopsis thaliana (NCBI:txid3702)

CATH classification: 3.30.300.90

Solvent-accessible surface area: 10377 Å² total; per-residue (Å²): 161,131,155,45,2,30,48,97,0,104,100,79,0,74,131,84,19,138,9,114,71,20,68,24,80,52,23,6,161,126,91,17,18,80,91,46,3,158,71,80,20,35,58,31,2,20,3,57,3,73,0,2,0,149,41,0,112,88,39,94,124,88,111,24,42,160,49,0,79,96,18,1,131,120,9,20,52,23,0,0,32,37,15,61,18,71,7,74,6,40,105,87,23,178,205,152,61,17,27,39,113,1,100,136,67,0,74,150,85,18,131,13,112,71,18,66,28,70,57,7,8,176,104,87,149,137,128,35,10,27,2,18,1,33,0,4,0,159,43,0,126,74,40,90,20,44,118,12,8,108,55,0,38,94,12,0,143,72,8,10,117,91,35,0,94,22,7,15,4,2,0,17,4,61,110,69,33,153